Protein AF-A0A094KMX1-F1 (afdb_monomer)

Radius of gyration: 21.01 Å; Cα contacts (8 Å, |Δi|>4): 309; chains: 1; bounding box: 45×36×60 Å

pLDDT: mean 88.4, std 11.57, range [40.16, 98.12]

Solvent-accessible surface area (backbone atoms only — not comparable to full-atom values): 13868 Å² total; per-residue (Å²): 81,16,80,61,82,46,44,47,72,52,40,25,47,55,45,49,19,62,45,54,74,36,87,83,63,79,61,79,70,64,85,43,36,86,62,55,72,90,45,44,34,60,43,93,58,55,63,53,49,20,62,25,62,63,43,45,50,52,32,46,62,37,27,37,68,76,67,56,51,27,88,45,67,86,36,71,81,38,45,63,47,41,40,49,52,51,47,32,74,66,38,88,78,66,53,61,49,71,68,49,48,55,51,44,54,53,24,29,36,72,53,38,93,59,38,66,59,48,52,53,57,60,65,69,50,76,78,69,57,75,70,56,29,50,53,44,44,35,68,74,55,34,84,92,34,75,73,49,58,58,54,50,46,52,34,46,38,74,51,62,67,46,82,96,48,47,61,50,66,36,78,66,34,35,46,51,53,50,26,31,49,71,70,54,53,38,82,43,72,26,46,34,41,62,50,24,51,59,44,56,71,70,56,94,61,60,70,69,61,44,54,54,50,52,53,49,52,54,50,50,51,54,50,25,41,73,69,52,45,89,77,76,51,39,72,50,62,47,76,59,94,84,63,75,93,122

Sequence (246 aa):
ACDHCLRALETAEENAQRLLGKSSLVLPHPEQCSIRKDLHQQCPRCQVTYCSAECRQAALEQYHQVLCLGPSRDDPTHPLNKLQEAWRNMHYPPETSSIMLMARMVATIKQAKDKEWWIKVFSQFCNKTANEEEEIVHKLLGDKFKGQLELLRLLFTEALYDEHLSRWFTPEGFRSLFALVGTNGQGIGTSSLSQWVHACDALDLPMLQREELDAFIDQLYKDIEKESGEFLNCEGSGLYVLQSCC

Organism: Antrostomus carolinensis (NCBI:txid279965)

Foldseek 3Di:
DAPFPLADQDWLQRLLCVLLVHPPDDAPPSVLQPQDNVQWDADPFQRRIHSHPVRVVCCCQAFCVLVPCGVCNVPCPQLVNVLQVLQQVQDPVRDRFLLVQLNSLLSRLVNDPCNVVSVVLLVLFDFDPPVVLVVLCCVGRNPVCPVSLLVSLVSCCVRRDDPVVVQCSDSSNVSRSSSRCSLQKDKDFYHSNVSSVVSLVPDDDDPVVNVVNVVVNVVSVVSSCVRNNDRSTSIHMDGDSPDDSD

Secondary structure (DSSP, 8-state):
--TTT----S-HHHHHHHHHT-TT---S-GGG----GGG-EE-TTT--EESSHHHHHHHIIIIIHHH--GGGGG-TTSHHHHHHHHHHHHSSS---HHHHHHHHHHHHHHH-S-HHHHHHHHTTS----HHHHHHHHHHHH-GGGTTHHHHHHHHHHHHH--GGGGGGGSHHHHHHHHHHHHHHEEEEEE-HHHHHHHHHHT----HHHHHHHHHHHHHHHHHHHHHHTT--SEEEEEE-TT----

Structure (mmCIF, N/CA/C/O backbone):
data_AF-A0A094KMX1-F1
#
_entry.id   AF-A0A094KMX1-F1
#
loop_
_atom_site.group_PDB
_atom_site.id
_atom_site.type_symbol
_atom_site.label_atom_id
_atom_site.label_alt_id
_atom_site.label_comp_id
_atom_site.label_asym_id
_atom_site.label_entity_id
_atom_site.label_seq_id
_atom_site.pdbx_PDB_ins_code
_atom_site.Cartn_x
_atom_site.Cartn_y
_atom_site.Cartn_z
_atom_site.occupancy
_atom_site.B_iso_or_equiv
_atom_site.auth_seq_id
_atom_site.auth_comp_id
_atom_site.auth_asym_id
_atom_site.auth_atom_id
_atom_site.pdbx_PDB_model_num
ATOM 1 N N . ALA A 1 1 ? -0.224 0.207 -5.964 1.00 90.00 1 ALA A N 1
ATOM 2 C CA . ALA A 1 1 ? 0.009 -1.229 -5.694 1.00 90.00 1 ALA A CA 1
ATOM 3 C C . ALA A 1 1 ? -1.313 -1.958 -5.443 1.00 90.00 1 ALA A C 1
ATOM 5 O O . ALA A 1 1 ? -2.310 -1.306 -5.155 1.00 90.00 1 ALA A O 1
ATOM 6 N N . CYS A 1 2 ? -1.326 -3.288 -5.564 1.00 94.38 2 CYS A N 1
ATOM 7 C CA . CYS A 1 2 ? -2.425 -4.156 -5.143 1.00 94.38 2 CYS A CA 1
ATOM 8 C C . CYS A 1 2 ? -2.659 -3.988 -3.639 1.00 94.38 2 CYS A C 1
ATOM 10 O O . CYS A 1 2 ? -1.716 -4.111 -2.862 1.00 94.38 2 CYS A O 1
ATOM 12 N N . ASP A 1 3 ? -3.904 -3.761 -3.222 1.00 92.56 3 ASP A N 1
ATOM 13 C CA . ASP A 1 3 ? -4.231 -3.521 -1.808 1.00 92.56 3 ASP A CA 1
ATOM 14 C C . ASP A 1 3 ? -3.945 -4.736 -0.903 1.00 92.56 3 ASP A C 1
ATOM 16 O O . ASP A 1 3 ? -3.793 -4.573 0.305 1.00 92.56 3 ASP A O 1
ATOM 20 N N . HIS A 1 4 ? -3.809 -5.939 -1.473 1.00 94.62 4 HIS A N 1
ATOM 21 C CA . HIS A 1 4 ? -3.510 -7.165 -0.730 1.00 94.62 4 HIS A CA 1
ATOM 22 C C . HIS A 1 4 ? -2.027 -7.543 -0.736 1.00 94.62 4 HIS A C 1
ATOM 24 O O . HIS A 1 4 ? -1.372 -7.514 0.300 1.00 94.62 4 HIS A O 1
ATOM 30 N N . CYS A 1 5 ? -1.489 -7.890 -1.907 1.00 93.00 5 CYS A N 1
ATOM 31 C CA . CYS A 1 5 ? -0.138 -8.440 -2.038 1.00 93.00 5 CYS A CA 1
ATOM 32 C C . CYS A 1 5 ? 0.934 -7.387 -2.347 1.00 93.00 5 CYS A C 1
ATOM 34 O O . CYS A 1 5 ? 2.081 -7.748 -2.591 1.00 93.00 5 CYS A O 1
ATOM 36 N N . LEU A 1 6 ? 0.552 -6.107 -2.421 1.00 91.75 6 LEU A N 1
ATOM 37 C CA . LEU A 1 6 ? 1.426 -4.968 -2.719 1.00 91.75 6 LEU A CA 1
ATOM 38 C C . LEU A 1 6 ? 2.141 -5.006 -4.079 1.00 91.75 6 LEU A C 1
ATOM 40 O O . LEU A 1 6 ? 2.894 -4.090 -4.386 1.00 91.75 6 LEU A O 1
ATOM 44 N N . ARG A 1 7 ? 1.854 -5.985 -4.948 1.00 92.62 7 ARG A N 1
ATOM 45 C CA . ARG A 1 7 ? 2.365 -6.024 -6.327 1.00 92.62 7 ARG A CA 1
ATOM 46 C C . ARG A 1 7 ? 1.992 -4.748 -7.094 1.00 92.62 7 ARG A C 1
ATOM 48 O O . ARG A 1 7 ? 0.887 -4.221 -6.929 1.00 92.62 7 ARG A O 1
ATOM 55 N N . ALA A 1 8 ? 2.882 -4.279 -7.966 1.00 93.44 8 ALA A N 1
ATOM 56 C CA . ALA A 1 8 ? 2.584 -3.203 -8.909 1.00 93.44 8 ALA A CA 1
ATOM 57 C C . ALA A 1 8 ? 1.327 -3.524 -9.750 1.00 93.44 8 ALA A C 1
ATOM 59 O O . ALA A 1 8 ? 1.067 -4.680 -10.081 1.00 93.44 8 ALA A O 1
ATOM 60 N N . LEU A 1 9 ? 0.527 -2.496 -10.053 1.00 94.44 9 LEU A N 1
ATOM 61 C CA . LEU A 1 9 ? -0.681 -2.599 -10.895 1.00 94.44 9 LEU A CA 1
ATOM 62 C C . LEU A 1 9 ? -0.539 -1.834 -12.218 1.00 94.44 9 LEU A C 1
ATOM 64 O O . LEU A 1 9 ? -1.337 -2.011 -13.133 1.00 94.44 9 LEU A O 1
ATOM 68 N N . GLU A 1 10 ? 0.443 -0.950 -12.310 1.00 94.50 10 GLU A N 1
ATOM 69 C CA . GLU A 1 10 ? 0.837 -0.319 -13.564 1.00 94.50 10 GLU A CA 1
ATOM 70 C C . GLU A 1 10 ? 1.779 -1.259 -14.315 1.00 94.50 10 GLU A C 1
ATOM 72 O O . GLU A 1 10 ? 2.612 -1.930 -13.698 1.00 94.50 10 GLU A O 1
ATOM 77 N N . THR A 1 11 ? 1.644 -1.321 -15.637 1.00 96.06 11 THR A N 1
ATOM 78 C CA . THR A 1 11 ? 2.610 -2.032 -16.489 1.00 96.06 11 THR A CA 1
ATOM 79 C C . THR A 1 11 ? 4.001 -1.404 -16.366 1.00 96.06 11 THR A C 1
ATOM 81 O O . THR A 1 11 ? 4.148 -0.303 -15.836 1.00 96.06 11 THR A O 1
ATOM 84 N N . ALA A 1 12 ? 5.035 -2.103 -16.835 1.00 96.38 12 ALA A N 1
ATOM 85 C CA . ALA A 1 12 ? 6.399 -1.572 -16.845 1.00 96.38 12 ALA A CA 1
ATOM 86 C C . ALA A 1 12 ? 6.486 -0.266 -17.649 1.00 96.38 12 ALA A C 1
ATOM 88 O O . ALA A 1 12 ? 7.125 0.689 -17.214 1.00 96.38 12 ALA A O 1
ATOM 89 N N . GLU A 1 13 ? 5.777 -0.207 -18.778 1.00 96.44 13 GLU A N 1
ATOM 90 C CA . GLU A 1 13 ? 5.718 0.982 -19.624 1.00 96.44 13 GLU A CA 1
ATOM 91 C C . GLU A 1 13 ? 5.017 2.141 -18.918 1.00 96.44 13 GLU A C 1
ATOM 93 O O . GLU A 1 13 ? 5.572 3.229 -18.852 1.00 96.44 13 GLU A O 1
ATOM 98 N N . GLU A 1 14 ? 3.855 1.912 -18.306 1.00 95.44 14 GLU A N 1
ATOM 99 C CA . GLU A 1 14 ? 3.160 2.957 -17.543 1.00 95.44 14 GLU A CA 1
ATOM 100 C C . GLU A 1 14 ? 3.978 3.449 -16.347 1.00 95.44 14 GLU A C 1
ATOM 102 O O . GLU A 1 14 ? 3.999 4.648 -16.070 1.00 95.44 14 GLU A O 1
ATOM 107 N N . ASN A 1 15 ? 4.686 2.540 -15.666 1.00 94.62 15 ASN A N 1
ATOM 108 C CA . ASN A 1 15 ? 5.611 2.890 -14.594 1.00 94.62 15 ASN A CA 1
ATOM 109 C C . ASN A 1 15 ? 6.722 3.811 -15.121 1.00 94.62 15 ASN A C 1
ATOM 111 O O . ASN A 1 15 ? 6.948 4.877 -14.551 1.00 94.62 15 ASN A O 1
ATOM 115 N N . ALA A 1 16 ? 7.353 3.463 -16.245 1.00 94.88 16 ALA A N 1
ATOM 116 C CA . ALA A 1 16 ? 8.384 4.282 -16.877 1.00 94.88 16 ALA A CA 1
ATOM 117 C C . ALA A 1 16 ? 7.847 5.633 -17.388 1.00 94.88 16 ALA A C 1
ATOM 119 O O . ALA A 1 16 ? 8.451 6.672 -17.133 1.00 94.88 16 ALA A O 1
ATOM 120 N N . GLN A 1 17 ? 6.684 5.647 -18.047 1.00 95.25 17 GLN A N 1
ATOM 121 C CA . GLN A 1 17 ? 6.013 6.863 -18.517 1.00 95.25 17 GLN A CA 1
ATOM 122 C C . GLN A 1 17 ? 5.707 7.817 -17.357 1.00 95.25 17 GLN A C 1
ATOM 124 O O . GLN A 1 17 ? 5.946 9.020 -17.474 1.00 95.25 17 GLN A O 1
ATOM 129 N N . ARG A 1 18 ? 5.210 7.288 -16.230 1.00 93.06 18 ARG A N 1
ATOM 130 C CA . ARG A 1 18 ? 4.936 8.059 -15.012 1.00 93.06 18 ARG A CA 1
ATOM 131 C C . ARG A 1 18 ? 6.216 8.629 -14.408 1.00 93.06 18 ARG A C 1
ATOM 133 O O . ARG A 1 18 ? 6.229 9.808 -14.075 1.00 93.06 18 ARG A O 1
ATOM 140 N N . LEU A 1 19 ? 7.267 7.817 -14.277 1.00 92.50 19 LEU A N 1
ATOM 141 C CA . LEU A 1 19 ? 8.557 8.235 -13.713 1.00 92.50 19 LEU A CA 1
ATOM 142 C C . LEU A 1 19 ? 9.294 9.255 -14.598 1.00 92.50 19 LEU A C 1
ATOM 144 O O . LEU A 1 19 ? 10.047 10.077 -14.090 1.00 92.50 19 LEU A O 1
ATOM 148 N N . LEU A 1 20 ? 9.058 9.242 -15.909 1.00 92.06 20 LEU A N 1
ATOM 149 C CA . LEU A 1 20 ? 9.634 10.215 -16.840 1.00 92.06 20 LEU A CA 1
ATOM 150 C C . LEU A 1 20 ? 8.744 11.430 -17.114 1.00 92.06 20 LEU A C 1
ATOM 152 O O . LEU A 1 20 ? 9.183 12.356 -17.793 1.00 92.06 20 LEU A O 1
ATOM 156 N N . GLY A 1 21 ? 7.474 11.400 -16.703 1.00 89.81 21 GLY A N 1
ATOM 157 C CA . GLY A 1 21 ? 6.480 12.385 -17.135 1.00 89.81 21 GLY A CA 1
ATOM 158 C C . GLY A 1 21 ? 6.243 12.399 -18.656 1.00 89.81 21 GLY A C 1
ATOM 159 O O . GLY A 1 21 ? 5.815 13.415 -19.202 1.00 89.81 21 GLY A O 1
ATOM 160 N N . LYS A 1 22 ? 6.528 11.293 -19.361 1.00 91.06 22 LYS A N 1
ATOM 161 C CA . LYS A 1 22 ? 6.467 11.180 -20.832 1.00 91.06 22 LYS A CA 1
ATOM 162 C C . LYS A 1 22 ? 5.509 10.068 -21.252 1.00 91.06 22 LYS A C 1
ATOM 164 O O . LYS A 1 22 ? 5.897 8.908 -21.303 1.00 91.06 22 LYS A O 1
ATOM 169 N N . SER A 1 23 ? 4.284 10.421 -21.637 1.00 89.62 23 SER A N 1
ATOM 170 C CA . SER A 1 23 ? 3.250 9.459 -22.066 1.00 89.62 23 SER A CA 1
ATOM 171 C C . SER A 1 23 ? 3.502 8.798 -23.426 1.00 89.62 23 SER A C 1
ATOM 173 O O . SER A 1 23 ? 2.805 7.857 -23.782 1.00 89.62 23 SER A O 1
ATOM 175 N N . SER A 1 24 ? 4.470 9.287 -24.204 1.00 92.00 24 SER A N 1
ATOM 176 C CA . SER A 1 24 ? 4.806 8.749 -25.527 1.00 92.00 24 SER A CA 1
ATOM 177 C C . SER A 1 24 ? 5.918 7.697 -25.507 1.00 92.00 24 SER A C 1
ATOM 179 O O . SER A 1 24 ? 6.296 7.210 -26.570 1.00 92.00 24 SER A O 1
ATOM 181 N N . LEU A 1 25 ? 6.504 7.401 -24.341 1.00 93.50 25 LEU A N 1
ATOM 182 C CA . LEU A 1 25 ? 7.533 6.369 -24.214 1.00 93.50 25 LEU A CA 1
ATOM 183 C C . LEU A 1 25 ? 6.927 4.996 -24.514 1.00 93.50 25 LEU A C 1
ATOM 185 O O . LEU A 1 25 ? 5.891 4.652 -23.950 1.00 93.50 25 LEU A O 1
ATOM 189 N N . VAL A 1 26 ? 7.620 4.215 -25.338 1.00 95.25 26 VAL A N 1
ATOM 190 C CA . VAL A 1 26 ? 7.299 2.811 -25.600 1.00 95.25 26 VAL A CA 1
ATOM 191 C C . VAL A 1 26 ? 8.485 1.969 -25.158 1.00 95.25 26 VAL A C 1
ATOM 193 O O . VAL A 1 26 ? 9.616 2.258 -25.559 1.00 95.25 26 VAL A O 1
ATOM 196 N N . LEU A 1 27 ? 8.247 0.958 -24.323 1.00 96.44 27 LEU A N 1
ATOM 197 C CA . LEU A 1 27 ? 9.311 0.034 -23.933 1.00 96.44 27 LEU A CA 1
ATOM 198 C C . LEU A 1 27 ? 9.509 -1.041 -25.013 1.00 96.44 27 LEU A C 1
ATOM 200 O O . LEU A 1 27 ? 8.523 -1.564 -25.542 1.00 96.44 27 LEU A O 1
ATOM 204 N N . PRO A 1 28 ? 10.760 -1.417 -25.340 1.00 96.25 28 PRO A N 1
ATOM 205 C CA . PRO A 1 28 ? 11.005 -2.608 -26.139 1.00 96.25 28 PRO A CA 1
ATOM 206 C C . PRO A 1 28 ? 10.536 -3.852 -25.373 1.00 96.25 28 PRO A C 1
ATOM 208 O O . PRO A 1 28 ? 10.401 -3.834 -24.151 1.00 96.25 28 PRO A O 1
ATOM 211 N N . HIS A 1 29 ? 10.285 -4.946 -26.088 1.00 95.94 29 HIS A N 1
ATOM 212 C CA . HIS A 1 29 ? 9.881 -6.218 -25.480 1.00 95.94 29 HIS A CA 1
ATOM 213 C C . HIS A 1 29 ? 8.728 -6.100 -24.453 1.00 95.94 29 HIS A C 1
ATOM 215 O O . HIS A 1 29 ? 8.877 -6.531 -23.301 1.00 95.94 29 HIS A O 1
ATOM 221 N N . PRO A 1 30 ? 7.572 -5.501 -24.810 1.00 94.50 30 PRO A N 1
ATOM 222 C CA . PRO A 1 30 ? 6.452 -5.326 -23.879 1.00 94.50 30 PRO A CA 1
ATOM 223 C C . PRO A 1 30 ? 5.918 -6.660 -23.330 1.00 94.50 30 PRO A C 1
ATOM 225 O O . PRO A 1 30 ? 5.345 -6.700 -22.240 1.00 94.50 30 PRO A O 1
ATOM 228 N N . GLU A 1 31 ? 6.147 -7.766 -24.041 1.00 95.12 31 GLU A N 1
ATOM 229 C CA . GLU A 1 31 ? 5.827 -9.126 -23.612 1.00 95.12 31 GLU A CA 1
ATOM 230 C C . GLU A 1 31 ? 6.586 -9.585 -22.357 1.00 95.12 31 GLU A C 1
ATOM 232 O O . GLU A 1 31 ? 6.128 -10.509 -21.688 1.00 95.12 31 GLU A O 1
ATOM 237 N N . GLN A 1 32 ? 7.699 -8.933 -21.998 1.00 96.81 32 GLN A N 1
ATOM 238 C CA . GLN A 1 32 ? 8.440 -9.210 -20.760 1.00 96.81 32 GLN A CA 1
ATOM 239 C C . GLN A 1 32 ? 7.785 -8.582 -19.522 1.00 96.81 32 GLN A C 1
ATOM 241 O O . GLN A 1 32 ? 8.186 -8.845 -18.387 1.00 96.81 32 GLN A O 1
ATOM 246 N N . CYS A 1 33 ? 6.750 -7.755 -19.699 1.00 96.25 33 CYS A N 1
ATOM 247 C CA . CYS A 1 33 ? 6.002 -7.212 -18.577 1.00 96.25 33 CYS A CA 1
ATOM 248 C C . CYS A 1 33 ? 5.123 -8.293 -17.927 1.00 96.25 33 CYS A C 1
ATOM 250 O O . CYS A 1 33 ? 4.210 -8.843 -18.540 1.00 96.25 33 CYS A O 1
ATOM 252 N N . SER A 1 34 ? 5.332 -8.542 -16.632 1.00 93.94 34 SER A N 1
ATOM 253 C CA . SER A 1 34 ? 4.572 -9.535 -15.857 1.00 93.94 34 SER A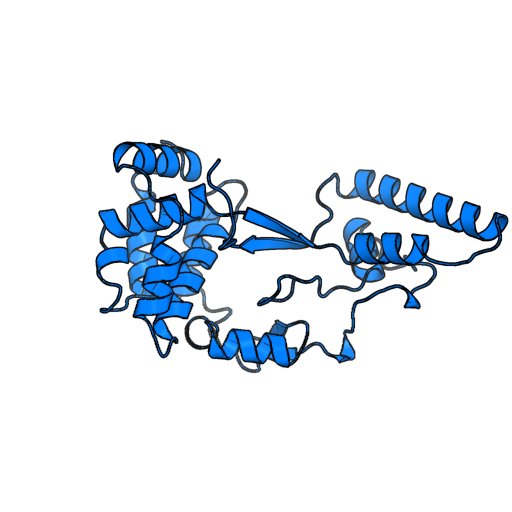 CA 1
ATOM 254 C C . SER A 1 34 ? 3.152 -9.089 -15.467 1.00 93.94 34 SER A C 1
ATOM 256 O O . SER A 1 34 ? 2.388 -9.866 -14.884 1.00 93.94 34 SER A O 1
ATOM 258 N N . ILE A 1 35 ? 2.779 -7.836 -15.750 1.00 96.12 35 ILE A N 1
ATOM 259 C CA . ILE A 1 35 ? 1.522 -7.237 -15.294 1.00 96.12 35 ILE A CA 1
ATOM 260 C C . ILE A 1 35 ? 0.371 -7.611 -16.224 1.00 96.12 35 ILE A C 1
ATOM 262 O O . ILE A 1 35 ? 0.366 -7.308 -17.413 1.00 96.12 35 ILE A O 1
ATOM 266 N N . ARG A 1 36 ? -0.655 -8.233 -15.642 1.00 95.19 36 ARG A N 1
ATOM 267 C CA . ARG A 1 36 ? -1.832 -8.752 -16.343 1.00 95.19 36 ARG A CA 1
ATOM 268 C C . ARG A 1 36 ? -3.071 -7.943 -15.993 1.00 95.19 36 ARG A C 1
ATOM 270 O O . ARG A 1 36 ? -3.854 -8.321 -15.124 1.00 95.19 36 ARG A O 1
ATOM 277 N N . LYS A 1 37 ? -3.237 -6.807 -16.675 1.00 95.75 37 LYS A N 1
ATOM 278 C CA . LYS A 1 37 ? -4.355 -5.877 -16.444 1.00 95.75 37 LYS A CA 1
ATOM 279 C C . LYS A 1 37 ? -5.728 -6.497 -16.655 1.00 95.75 37 LYS A C 1
ATOM 281 O O . LYS A 1 37 ? -6.677 -6.107 -15.985 1.00 95.75 37 LYS A O 1
ATOM 286 N N . ASP A 1 38 ? -5.815 -7.469 -17.551 1.00 96.38 38 ASP A N 1
ATOM 287 C CA . ASP A 1 38 ? -7.016 -8.254 -17.817 1.00 96.38 38 ASP A CA 1
ATOM 288 C C . ASP A 1 38 ? -7.496 -9.052 -16.594 1.00 96.38 38 ASP A C 1
ATOM 290 O O . ASP A 1 38 ? -8.688 -9.320 -16.463 1.00 96.38 38 ASP A O 1
ATOM 294 N N . LEU A 1 39 ? -6.589 -9.385 -15.670 1.00 97.12 39 LEU A N 1
ATOM 295 C CA . LEU A 1 39 ? -6.914 -10.088 -14.429 1.00 97.12 39 LEU A CA 1
ATOM 296 C C . LEU A 1 39 ? -7.272 -9.146 -13.279 1.00 97.12 39 LEU A C 1
ATOM 298 O O . LEU A 1 39 ? -7.759 -9.610 -12.246 1.00 97.12 39 LEU A O 1
ATOM 302 N N . HIS A 1 40 ? -7.038 -7.839 -13.423 1.00 97.88 40 HIS A N 1
ATOM 303 C CA . HIS A 1 40 ? -7.285 -6.896 -12.342 1.00 97.88 40 HIS A CA 1
ATOM 304 C C . HIS A 1 40 ? -8.760 -6.886 -11.955 1.00 97.88 40 HIS A C 1
ATOM 306 O O . HIS A 1 40 ? -9.662 -6.952 -12.788 1.00 97.88 40 HIS A O 1
ATOM 312 N N . GLN A 1 41 ? -9.002 -6.794 -10.654 1.00 97.81 41 GLN A N 1
ATOM 313 C CA . GLN A 1 41 ? -10.338 -6.766 -10.082 1.00 97.81 41 GLN A CA 1
ATOM 314 C C . GLN A 1 41 ? -10.480 -5.548 -9.189 1.00 97.81 41 GLN A C 1
ATOM 316 O O . GLN A 1 41 ? -9.520 -5.106 -8.561 1.00 97.81 41 GLN A O 1
ATOM 321 N N . GLN A 1 42 ? -11.697 -5.033 -9.084 1.00 97.19 42 GLN A N 1
ATOM 322 C CA . GLN A 1 42 ? -12.017 -3.948 -8.167 1.00 97.19 42 GLN A CA 1
ATOM 323 C C . GLN A 1 42 ? -13.033 -4.411 -7.128 1.00 97.19 42 GLN A C 1
ATOM 325 O O . GLN A 1 42 ? -13.877 -5.281 -7.374 1.00 97.19 42 GLN A O 1
ATOM 330 N N . CYS A 1 43 ? -12.953 -3.833 -5.933 1.00 96.56 43 CYS A N 1
ATOM 331 C CA . CYS A 1 43 ? -14.050 -3.933 -4.987 1.00 96.56 43 CYS A CA 1
ATOM 332 C C . CYS A 1 43 ? -15.265 -3.190 -5.570 1.00 96.56 43 CYS A C 1
ATOM 334 O O . CYS A 1 43 ? -15.161 -1.991 -5.828 1.00 96.56 43 CYS A O 1
ATOM 336 N N . PRO A 1 44 ? -16.434 -3.838 -5.722 1.00 95.19 44 PRO A N 1
ATOM 337 C CA . PRO A 1 44 ? -17.600 -3.203 -6.336 1.00 95.19 44 PRO A CA 1
ATOM 338 C C . PRO A 1 44 ? -18.169 -2.048 -5.499 1.00 95.19 44 PRO A C 1
ATOM 340 O O . PRO A 1 44 ? -18.982 -1.278 -5.998 1.00 95.19 44 PRO A O 1
ATOM 343 N N . ARG A 1 45 ? -17.769 -1.931 -4.223 1.00 93.81 45 ARG A N 1
ATOM 344 C CA . ARG A 1 45 ? -18.275 -0.907 -3.300 1.00 93.81 45 ARG A CA 1
ATOM 345 C C . ARG A 1 45 ? -17.347 0.303 -3.214 1.00 93.81 45 ARG A C 1
ATOM 347 O O . ARG A 1 45 ? -17.819 1.416 -3.385 1.00 93.81 45 ARG A O 1
ATOM 354 N N . CYS A 1 46 ? -16.055 0.098 -2.948 1.00 93.62 46 CYS A N 1
ATOM 355 C CA . CYS A 1 46 ? -15.092 1.192 -2.743 1.00 93.62 46 CYS A CA 1
ATOM 356 C C . CYS A 1 46 ? -14.109 1.400 -3.908 1.00 93.62 46 CYS A C 1
ATOM 358 O O . CYS A 1 46 ? -13.276 2.304 -3.850 1.00 93.62 46 CYS A O 1
ATOM 360 N N . GLN A 1 47 ? -14.176 0.578 -4.962 1.00 94.81 47 GLN A N 1
ATOM 361 C CA . GLN A 1 47 ? -13.334 0.685 -6.163 1.00 94.81 47 GLN A CA 1
ATOM 362 C C . GLN A 1 47 ? -11.822 0.526 -5.910 1.00 94.81 47 GLN A C 1
ATOM 364 O O . GLN A 1 47 ? -11.004 0.909 -6.743 1.00 94.81 47 GLN A O 1
ATOM 369 N N . VAL A 1 48 ? -11.424 -0.037 -4.764 1.00 94.19 48 VAL A N 1
ATOM 370 C CA . VAL A 1 48 ? -10.030 -0.436 -4.512 1.00 94.19 48 VAL A CA 1
ATOM 371 C C . VAL A 1 48 ? -9.639 -1.558 -5.474 1.00 94.19 48 VAL A C 1
ATOM 373 O O . VAL A 1 48 ? -10.415 -2.495 -5.672 1.00 94.19 48 VAL A O 1
ATOM 376 N N . THR A 1 49 ? -8.443 -1.459 -6.059 1.00 95.81 49 THR A N 1
ATOM 377 C CA . THR A 1 49 ? -7.955 -2.370 -7.103 1.00 95.81 49 THR A CA 1
ATOM 378 C C . THR A 1 49 ? -7.051 -3.471 -6.538 1.00 95.81 49 THR A C 1
ATOM 380 O O . THR A 1 49 ? -6.176 -3.233 -5.702 1.00 95.81 49 THR A O 1
ATOM 383 N N . TYR A 1 50 ? -7.224 -4.677 -7.069 1.00 97.75 50 TYR A N 1
ATOM 384 C C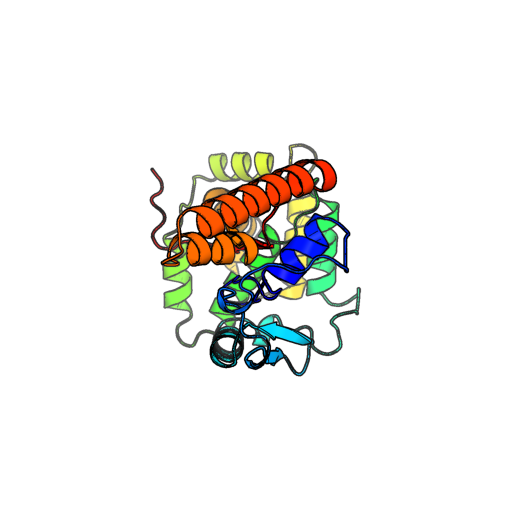A . TYR A 1 50 ? -6.461 -5.885 -6.779 1.00 97.75 50 TYR A CA 1
ATOM 385 C C . TYR A 1 50 ? -5.883 -6.448 -8.075 1.00 97.75 50 TYR A C 1
ATOM 387 O O . TYR A 1 50 ? -6.507 -6.348 -9.131 1.00 97.75 50 TYR A O 1
ATOM 395 N N . CYS A 1 51 ? -4.712 -7.081 -7.999 1.00 97.06 51 CYS A N 1
ATOM 396 C CA . CYS A 1 51 ? -4.079 -7.669 -9.182 1.00 97.06 51 CYS A CA 1
ATOM 397 C C . CYS A 1 51 ? -4.810 -8.915 -9.708 1.00 97.06 51 CYS A C 1
ATOM 399 O O . CYS A 1 51 ? -4.546 -9.335 -10.827 1.00 97.06 51 CYS A O 1
ATOM 401 N N . SER A 1 52 ? -5.686 -9.528 -8.904 1.00 97.88 52 SER A N 1
ATOM 402 C CA . SER A 1 52 ? -6.449 -10.715 -9.292 1.00 97.88 52 SER A CA 1
ATOM 403 C C . SER A 1 52 ? -7.705 -10.914 -8.436 1.00 97.88 52 SER A C 1
ATOM 405 O O . SER A 1 52 ? -7.876 -10.267 -7.392 1.00 97.88 52 SER A O 1
ATOM 407 N N . ALA A 1 53 ? -8.579 -11.834 -8.859 1.00 98.00 53 ALA A N 1
ATOM 408 C CA . ALA A 1 53 ? -9.763 -12.236 -8.101 1.00 98.00 53 ALA A CA 1
ATOM 409 C C . ALA A 1 53 ? -9.400 -12.891 -6.763 1.00 98.00 53 ALA A C 1
ATOM 411 O O . ALA A 1 53 ? -10.053 -12.619 -5.757 1.00 98.00 53 ALA A O 1
ATOM 412 N N . GLU A 1 54 ? -8.325 -13.675 -6.735 1.00 98.06 54 GLU A N 1
ATOM 413 C CA . GLU A 1 54 ? -7.805 -14.332 -5.536 1.00 98.06 54 GLU A CA 1
ATOM 414 C C . GLU A 1 54 ? -7.332 -13.293 -4.519 1.00 98.06 54 GLU A C 1
ATOM 416 O O . GLU A 1 54 ? -7.711 -13.369 -3.357 1.00 98.06 54 GLU A O 1
ATOM 421 N N . CYS A 1 55 ? -6.584 -12.267 -4.950 1.00 98.00 55 CYS A N 1
ATOM 422 C CA . CYS A 1 55 ? -6.162 -11.183 -4.056 1.00 98.00 55 CYS A CA 1
ATOM 423 C C . CYS A 1 55 ? -7.350 -10.392 -3.499 1.00 98.00 55 CYS A C 1
ATOM 425 O O . CYS A 1 55 ? -7.351 -10.037 -2.321 1.00 98.00 55 CYS A O 1
ATOM 427 N N . ARG A 1 56 ? -8.372 -10.126 -4.324 1.00 98.00 56 ARG A N 1
ATOM 428 C CA . ARG A 1 56 ? -9.597 -9.461 -3.860 1.00 98.00 56 ARG A CA 1
ATOM 429 C C . ARG A 1 56 ? -10.330 -10.316 -2.828 1.00 98.00 56 ARG A C 1
ATOM 431 O O . ARG A 1 56 ? -10.772 -9.787 -1.813 1.00 98.00 56 ARG A O 1
ATOM 438 N N . GLN A 1 57 ? -10.467 -11.615 -3.089 1.00 98.12 57 GLN A N 1
ATOM 439 C CA . GLN A 1 57 ? -11.163 -12.541 -2.198 1.00 98.12 57 GLN A CA 1
ATOM 440 C C . GLN A 1 57 ? -10.405 -12.727 -0.880 1.00 98.12 57 GLN A C 1
ATOM 442 O O . GLN A 1 57 ? -11.008 -12.613 0.182 1.00 98.12 57 GLN A O 1
ATOM 447 N N . ALA A 1 58 ? -9.085 -12.912 -0.934 1.00 97.69 58 ALA A N 1
ATOM 448 C CA . ALA A 1 58 ? -8.239 -13.015 0.250 1.00 97.69 58 ALA A CA 1
ATOM 449 C C . ALA A 1 58 ? -8.317 -11.746 1.112 1.00 97.69 58 ALA A C 1
ATOM 451 O O . ALA A 1 58 ? -8.532 -11.831 2.319 1.00 97.69 58 ALA A O 1
ATOM 452 N N . ALA A 1 59 ? -8.246 -10.558 0.500 1.00 97.69 59 ALA A N 1
ATOM 453 C CA . ALA A 1 59 ? -8.450 -9.303 1.220 1.00 97.69 59 ALA A CA 1
ATOM 454 C C . ALA A 1 59 ? -9.848 -9.222 1.848 1.00 97.69 59 ALA A C 1
ATOM 456 O O . ALA A 1 59 ? -9.968 -8.850 3.015 1.00 97.69 59 ALA A O 1
ATOM 457 N N . LEU A 1 60 ? -10.897 -9.582 1.097 1.00 97.19 60 LEU A N 1
ATOM 458 C CA . LEU A 1 60 ? -12.283 -9.597 1.571 1.00 97.19 60 LEU A CA 1
ATOM 459 C C . LEU A 1 60 ? -12.449 -10.485 2.802 1.00 97.19 60 LEU A C 1
ATOM 461 O O . LEU A 1 60 ? -13.043 -10.052 3.787 1.00 97.19 60 LEU A O 1
ATOM 465 N N . GLU A 1 61 ? -11.912 -11.696 2.771 1.00 96.62 61 GLU A N 1
ATOM 466 C CA . GLU A 1 61 ? -11.992 -12.649 3.879 1.00 96.62 61 GLU A CA 1
ATOM 467 C C . GLU A 1 61 ? -11.151 -12.215 5.078 1.00 96.62 61 GLU A C 1
ATOM 469 O O . GLU A 1 61 ? -11.580 -12.393 6.217 1.00 96.62 61 GLU A O 1
ATOM 474 N N . GLN A 1 62 ? -9.998 -11.591 4.834 1.00 96.25 62 GLN A N 1
ATOM 475 C CA . GLN A 1 62 ? -9.049 -11.273 5.889 1.00 96.25 62 GLN A CA 1
ATOM 476 C C . GLN A 1 62 ? -9.357 -9.959 6.612 1.00 96.25 62 GLN A C 1
ATOM 478 O O . GLN A 1 62 ? -9.460 -9.978 7.827 1.00 96.25 62 GLN A O 1
ATOM 483 N N . TYR A 1 63 ? -9.513 -8.825 5.923 1.00 97.12 63 TYR A N 1
ATOM 484 C CA . TYR A 1 63 ? -9.630 -7.508 6.587 1.00 97.12 63 TYR A CA 1
ATOM 485 C C . TYR A 1 63 ? -10.523 -6.489 5.866 1.00 97.12 63 TYR A C 1
ATOM 487 O O . TYR A 1 63 ? -10.905 -5.465 6.438 1.00 97.12 63 TYR A O 1
ATOM 495 N N . HIS A 1 64 ? -10.823 -6.700 4.585 1.00 97.31 64 HIS A N 1
ATOM 496 C CA . HIS A 1 64 ? -11.415 -5.658 3.758 1.00 97.31 64 HIS A CA 1
ATOM 497 C C . HIS A 1 64 ? -12.904 -5.448 4.040 1.00 97.31 64 HIS A C 1
ATOM 499 O O . HIS A 1 64 ? -13.375 -4.345 3.820 1.00 97.31 64 HIS A O 1
ATOM 505 N N . GLN A 1 65 ? -13.660 -6.422 4.559 1.00 96.06 65 GLN A N 1
ATOM 506 C CA . GLN A 1 65 ? -15.068 -6.177 4.923 1.00 96.06 65 GLN A CA 1
ATOM 507 C C . GLN A 1 65 ? -15.195 -5.090 5.998 1.00 96.06 65 GLN A C 1
ATOM 509 O O . GLN A 1 65 ? -16.072 -4.239 5.892 1.00 96.06 65 GLN A O 1
ATOM 514 N N . VAL A 1 66 ? -14.299 -5.091 6.987 1.00 96.19 66 VAL A N 1
ATOM 515 C CA . VAL A 1 66 ? -14.248 -4.091 8.062 1.00 96.19 66 VAL A CA 1
ATOM 516 C C . VAL A 1 66 ? -13.705 -2.753 7.559 1.00 96.19 66 VAL A C 1
ATOM 518 O O . VAL A 1 66 ? -14.181 -1.707 7.986 1.00 96.19 66 VAL A O 1
ATOM 521 N N . LEU A 1 67 ? -12.727 -2.769 6.648 1.00 96.38 67 LEU A N 1
ATOM 522 C CA . LEU A 1 67 ? -12.082 -1.548 6.145 1.00 96.38 67 LEU A CA 1
ATOM 523 C C . LEU A 1 67 ? -12.725 -0.961 4.878 1.00 96.38 67 LEU A C 1
ATOM 525 O O . LEU A 1 67 ? -12.295 0.090 4.401 1.00 96.38 67 LEU A O 1
ATOM 529 N N . CYS A 1 68 ? -13.728 -1.618 4.296 1.00 95.69 68 CYS A N 1
ATOM 530 C CA . CYS A 1 68 ? -14.356 -1.155 3.066 1.00 95.69 68 CYS A CA 1
ATOM 531 C C . CYS A 1 68 ? -15.179 0.108 3.332 1.00 95.69 68 CYS A C 1
ATOM 533 O O . CYS A 1 68 ? -16.262 0.044 3.908 1.00 95.69 68 CYS A O 1
ATOM 535 N N . LEU A 1 69 ? -14.711 1.244 2.816 1.00 93.00 69 LEU A N 1
ATOM 536 C CA . LEU A 1 69 ? -15.428 2.521 2.911 1.00 93.00 69 LEU A CA 1
ATOM 537 C C . LEU A 1 69 ? -16.708 2.566 2.064 1.00 93.00 69 LEU A C 1
ATOM 539 O O . LEU A 1 69 ? -17.544 3.442 2.250 1.00 93.00 69 LEU A O 1
ATOM 543 N N . GLY A 1 70 ? -16.868 1.640 1.112 1.00 93.00 70 GLY A N 1
ATOM 544 C CA . GLY A 1 70 ? -17.995 1.632 0.183 1.00 93.00 70 GLY A CA 1
ATOM 545 C C . GLY A 1 70 ? -18.248 3.016 -0.450 1.00 93.00 70 GLY A C 1
ATOM 546 O O . GLY A 1 70 ? -17.292 3.642 -0.913 1.00 93.00 70 G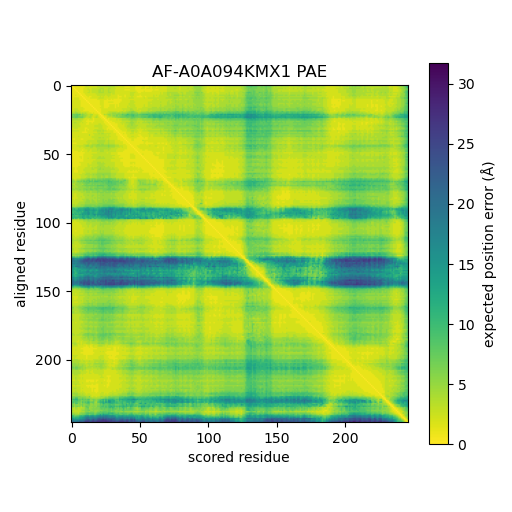LY A O 1
ATOM 547 N N . PRO A 1 71 ? -19.504 3.509 -0.441 1.00 90.75 71 PRO A N 1
ATOM 548 C CA . PRO A 1 71 ? -19.853 4.854 -0.911 1.00 90.75 71 PRO A CA 1
ATOM 549 C C . PRO A 1 71 ? -19.228 6.003 -0.106 1.00 90.75 71 PRO A C 1
ATOM 551 O O . PRO A 1 71 ? -19.108 7.105 -0.626 1.00 90.75 71 PRO A O 1
ATOM 554 N N . SER A 1 72 ? -18.808 5.763 1.139 1.00 92.19 72 SER A N 1
ATOM 555 C CA . SER A 1 72 ? -18.178 6.764 2.011 1.00 92.19 72 SER A CA 1
ATOM 556 C C . SER A 1 72 ? -16.690 6.971 1.713 1.00 92.19 72 SER A C 1
ATOM 558 O O . SER A 1 72 ? -15.988 7.596 2.502 1.00 92.19 72 SER A O 1
ATOM 560 N N . ARG A 1 73 ? -16.176 6.456 0.588 1.00 87.25 73 ARG A N 1
ATOM 561 C CA . ARG A 1 73 ? -14.772 6.627 0.189 1.00 87.25 73 ARG A CA 1
ATOM 562 C C . ARG A 1 73 ? -14.344 8.095 0.193 1.00 87.25 73 ARG A C 1
ATOM 564 O O . ARG A 1 73 ? -13.293 8.399 0.741 1.00 87.25 73 ARG A O 1
ATOM 571 N N . ASP A 1 74 ? -15.182 8.970 -0.351 1.00 88.50 74 ASP A N 1
ATOM 572 C CA . ASP A 1 74 ? -14.903 10.406 -0.462 1.00 88.50 74 ASP A CA 1
ATOM 573 C C . ASP A 1 74 ? -15.580 11.228 0.654 1.00 88.50 74 ASP A C 1
ATOM 575 O O . ASP A 1 74 ? -15.631 12.453 0.585 1.00 88.50 74 ASP A O 1
ATOM 579 N N . ASP A 1 75 ? -16.116 10.568 1.689 1.00 92.69 75 ASP A N 1
ATOM 580 C CA . ASP A 1 75 ? -16.765 11.225 2.825 1.00 92.69 75 ASP A CA 1
ATOM 581 C C . ASP A 1 75 ? -15.728 11.589 3.905 1.00 92.69 75 ASP A C 1
ATOM 583 O O . ASP A 1 75 ? -15.257 10.702 4.627 1.00 92.69 75 ASP A O 1
ATOM 587 N N . PRO A 1 76 ? -15.382 12.877 4.090 1.00 92.50 76 PRO A N 1
ATOM 588 C CA . PRO A 1 76 ? -14.386 13.290 5.079 1.00 92.50 76 PRO A CA 1
ATOM 589 C C . PRO A 1 76 ? -14.847 13.066 6.528 1.00 92.50 76 PRO A C 1
ATOM 591 O O . PRO A 1 76 ? -14.035 13.117 7.450 1.00 92.50 76 PRO A O 1
ATOM 594 N N . THR A 1 77 ? -16.142 12.829 6.757 1.00 94.25 77 THR A N 1
ATOM 595 C CA . THR A 1 77 ? -16.702 12.608 8.094 1.00 94.25 77 THR A CA 1
ATOM 596 C C . THR A 1 77 ? -16.648 11.146 8.530 1.00 94.25 77 THR A C 1
ATOM 598 O O . THR A 1 77 ? -16.804 10.863 9.721 1.00 94.25 77 THR A O 1
ATOM 601 N N . HIS A 1 78 ? -16.364 10.226 7.605 1.00 95.12 78 HIS A N 1
ATOM 602 C CA . HIS A 1 78 ? -16.228 8.811 7.914 1.00 95.12 78 HIS A CA 1
ATOM 603 C C . HIS A 1 78 ? -15.067 8.581 8.910 1.00 95.12 78 HIS A C 1
ATOM 605 O O . HIS A 1 78 ? -13.965 9.088 8.675 1.00 95.12 78 HIS A O 1
ATOM 611 N N . PRO A 1 79 ? -15.243 7.788 9.989 1.00 95.75 79 PRO A N 1
ATOM 612 C CA . PRO A 1 79 ? -14.229 7.625 11.039 1.00 95.75 79 PRO A CA 1
ATOM 613 C C . PRO A 1 79 ? -12.839 7.210 10.535 1.00 95.75 79 PRO A C 1
ATOM 615 O O . PRO A 1 79 ? -11.831 7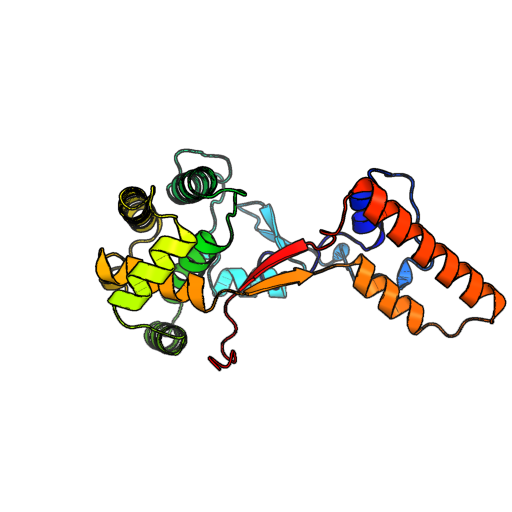.787 10.938 1.00 95.75 79 PRO A O 1
ATOM 618 N N . LEU A 1 80 ? -12.770 6.264 9.591 1.00 94.38 80 LEU A N 1
ATOM 619 C CA . LEU A 1 80 ? -11.496 5.861 8.975 1.00 94.38 80 LEU A CA 1
ATOM 620 C C . LEU A 1 80 ? -10.841 6.988 8.158 1.00 94.38 80 LEU A C 1
ATOM 622 O O . LEU A 1 80 ? -9.618 7.101 8.165 1.00 94.38 80 LEU A O 1
ATOM 626 N N . ASN A 1 81 ? -11.630 7.838 7.493 1.00 94.12 81 ASN A N 1
ATOM 627 C CA . ASN A 1 81 ? -11.095 8.956 6.714 1.00 94.12 81 ASN A CA 1
ATOM 628 C C . ASN A 1 81 ? -10.558 10.053 7.638 1.00 94.12 81 ASN A C 1
ATOM 630 O O . ASN A 1 81 ? -9.460 10.553 7.405 1.00 94.12 81 ASN A O 1
ATOM 634 N N . LYS A 1 82 ? -11.253 10.349 8.747 1.00 95.25 82 LYS A N 1
ATOM 635 C CA . LYS A 1 82 ? -10.740 11.245 9.797 1.00 95.25 82 LYS A CA 1
ATOM 636 C C . LYS A 1 82 ? -9.417 10.749 10.378 1.00 95.25 82 LYS A C 1
ATOM 638 O O . LYS A 1 82 ? -8.499 11.541 10.557 1.00 95.25 82 LYS A O 1
ATOM 643 N N . LEU A 1 83 ? -9.315 9.449 10.665 1.00 94.19 83 LEU A N 1
ATOM 644 C CA . LEU A 1 83 ? -8.095 8.836 11.192 1.00 94.19 83 LEU A CA 1
ATOM 645 C C . LEU A 1 83 ? -6.917 8.980 10.216 1.00 94.19 83 LEU A C 1
ATOM 647 O O . LEU A 1 83 ? -5.833 9.397 10.621 1.00 94.19 83 LEU A O 1
ATOM 651 N N . GLN A 1 84 ? -7.130 8.665 8.934 1.00 91.31 84 GLN A N 1
ATOM 652 C CA . GLN A 1 84 ? -6.103 8.810 7.897 1.00 91.31 84 GLN A CA 1
ATOM 653 C C . GLN A 1 84 ? -5.672 10.264 7.711 1.00 91.31 84 GLN A C 1
ATOM 655 O O . GLN A 1 84 ? -4.480 10.540 7.586 1.00 91.31 84 GLN A O 1
ATOM 660 N N . GLU A 1 85 ? -6.630 11.189 7.687 1.00 91.00 85 GLU A N 1
ATOM 661 C CA . GLU A 1 85 ? -6.363 12.616 7.535 1.00 91.00 85 GLU A CA 1
ATOM 662 C C . GLU A 1 85 ? -5.599 13.173 8.739 1.00 91.00 85 GLU A C 1
ATOM 664 O O . GLU A 1 85 ? -4.624 13.901 8.569 1.00 91.00 85 GLU A O 1
ATOM 669 N N . ALA A 1 86 ? -5.988 12.789 9.958 1.00 90.50 86 ALA A N 1
ATOM 670 C CA . ALA A 1 86 ? -5.267 13.163 11.167 1.00 90.50 86 ALA A CA 1
ATOM 671 C C . ALA A 1 86 ? -3.810 12.697 11.093 1.00 90.50 86 ALA A C 1
ATOM 673 O O . ALA A 1 86 ? -2.912 13.519 11.220 1.00 90.50 86 ALA A O 1
ATOM 674 N N . TRP A 1 87 ? -3.566 11.420 10.793 1.00 88.12 87 TRP A N 1
ATOM 675 C CA . TRP A 1 87 ? -2.211 10.876 10.681 1.00 88.12 87 TRP A CA 1
ATOM 676 C C . TRP A 1 87 ? -1.367 11.584 9.609 1.00 88.12 87 TRP A C 1
ATOM 678 O O . TRP A 1 87 ? -0.232 11.978 9.879 1.00 88.12 87 TRP A O 1
ATOM 688 N N . ARG A 1 88 ? -1.942 11.841 8.427 1.00 87.00 88 ARG A N 1
ATOM 689 C CA . ARG A 1 88 ? -1.256 12.545 7.331 1.00 87.00 88 ARG A CA 1
ATOM 690 C C . ARG A 1 88 ? -0.773 13.940 7.735 1.00 87.00 88 ARG A C 1
ATOM 692 O O . ARG A 1 88 ? 0.280 14.369 7.284 1.00 87.00 88 ARG A O 1
ATOM 699 N N . ASN A 1 89 ? -1.534 14.633 8.583 1.00 85.31 89 ASN A N 1
ATOM 700 C CA . ASN A 1 89 ? -1.214 15.981 9.057 1.00 85.31 89 ASN A CA 1
ATOM 701 C C . ASN A 1 89 ? -0.276 16.002 10.280 1.00 85.31 89 ASN A C 1
ATOM 703 O O . ASN A 1 89 ? 0.189 17.071 10.676 1.00 85.31 89 ASN A O 1
ATOM 707 N N . MET A 1 90 ? -0.011 14.848 10.897 1.00 80.88 90 MET A N 1
ATOM 708 C CA . MET A 1 90 ? 0.845 14.724 12.083 1.00 80.88 90 MET A CA 1
ATOM 709 C C . MET A 1 90 ? 2.299 14.389 11.741 1.00 80.88 90 MET A C 1
ATOM 711 O O . MET A 1 90 ? 3.193 14.751 12.499 1.00 80.88 90 MET A O 1
ATOM 715 N N . HIS A 1 91 ? 2.544 13.736 10.603 1.00 63.97 91 HIS A N 1
ATOM 716 C CA . HIS A 1 91 ? 3.873 13.287 10.194 1.00 63.97 91 HIS A CA 1
ATOM 717 C C . HIS A 1 91 ? 4.374 14.044 8.952 1.00 63.97 91 HIS A C 1
ATOM 719 O O . HIS A 1 91 ? 3.612 14.275 8.013 1.00 63.97 91 HIS A O 1
ATOM 725 N N . TYR A 1 92 ? 5.662 14.410 8.926 1.00 60.91 92 TYR A N 1
ATOM 726 C CA . TYR A 1 92 ? 6.333 14.928 7.728 1.00 60.91 92 TYR A CA 1
ATOM 727 C C . TYR A 1 92 ? 7.588 14.091 7.410 1.00 60.91 92 TYR A C 1
ATOM 729 O O . TYR A 1 92 ? 8.465 13.999 8.271 1.00 60.91 92 TYR A O 1
ATOM 737 N N . PRO A 1 93 ? 7.721 13.528 6.192 1.00 64.44 93 PRO A N 1
ATOM 738 C CA . PRO A 1 93 ? 6.755 13.592 5.093 1.00 64.44 93 PRO A CA 1
ATOM 739 C C . PRO A 1 93 ? 5.443 12.862 5.439 1.00 64.44 93 PRO A C 1
ATOM 741 O O . PRO A 1 93 ? 5.453 11.963 6.281 1.00 64.44 93 PRO A O 1
ATOM 744 N N . PRO A 1 94 ? 4.308 13.258 4.840 1.00 60.00 94 PRO A N 1
ATOM 745 C CA . PRO A 1 94 ? 3.027 12.619 5.111 1.00 60.00 94 PRO A CA 1
ATOM 746 C C . PRO A 1 94 ? 3.074 11.141 4.709 1.00 60.00 94 PRO A C 1
ATOM 748 O O . PRO A 1 94 ? 3.303 10.815 3.548 1.00 60.00 94 PRO A O 1
ATOM 751 N N . GLU A 1 95 ? 2.809 10.246 5.655 1.00 69.25 95 GLU A N 1
ATOM 752 C CA . GLU A 1 95 ? 2.672 8.807 5.415 1.00 69.25 95 GLU A CA 1
ATOM 753 C C . GLU A 1 95 ? 1.234 8.386 5.745 1.00 69.25 95 GLU A C 1
ATOM 755 O O . GLU A 1 95 ? 0.558 9.046 6.525 1.00 69.25 95 GLU A O 1
ATOM 760 N N . THR A 1 96 ? 0.735 7.289 5.175 1.00 64.75 96 THR A N 1
ATOM 761 C CA . THR A 1 96 ? -0.538 6.659 5.596 1.00 64.75 96 THR A CA 1
ATOM 762 C C . THR A 1 96 ? -0.376 5.213 6.065 1.00 64.75 96 THR A C 1
ATOM 764 O O . THR A 1 96 ? -1.270 4.660 6.706 1.00 64.75 96 THR A O 1
ATOM 767 N N . SER A 1 97 ? 0.773 4.605 5.781 1.00 72.19 97 SER A N 1
ATOM 768 C CA . SER A 1 97 ? 1.017 3.172 5.886 1.00 72.19 97 SER A CA 1
ATOM 769 C C . SER A 1 97 ? 1.018 2.680 7.336 1.00 72.19 97 SER A C 1
ATOM 771 O O . SER A 1 97 ? 0.343 1.700 7.637 1.00 72.19 97 SER A O 1
ATOM 773 N N . SER A 1 98 ? 1.680 3.381 8.258 1.00 78.25 98 SER A N 1
ATOM 774 C CA . SER A 1 98 ? 1.768 2.975 9.670 1.00 78.25 98 SER A CA 1
ATOM 775 C C . SER A 1 98 ? 0.406 2.890 10.382 1.00 78.25 98 SER A C 1
ATOM 777 O O . SER A 1 98 ? 0.064 1.842 10.938 1.00 78.25 98 SER A O 1
ATOM 779 N N . ILE A 1 99 ? -0.432 3.934 10.310 1.00 88.12 99 ILE A N 1
ATOM 780 C CA . ILE A 1 99 ? -1.752 3.910 10.970 1.00 88.12 99 ILE A CA 1
ATOM 781 C C . ILE A 1 99 ? -2.711 2.912 10.308 1.00 88.12 99 ILE A C 1
ATOM 783 O O . ILE A 1 99 ? -3.499 2.242 10.981 1.00 88.12 99 ILE A O 1
ATOM 787 N N . MET A 1 100 ? -2.625 2.762 8.983 1.00 90.62 100 MET A N 1
ATOM 788 C CA . MET A 1 100 ? -3.472 1.823 8.252 1.00 90.62 100 MET A CA 1
ATOM 789 C C . MET A 1 100 ? -3.029 0.372 8.430 1.00 90.62 100 MET A C 1
ATOM 791 O O . MET A 1 100 ? -3.870 -0.525 8.348 1.00 90.62 100 MET A O 1
ATOM 795 N N . LEU A 1 101 ? -1.759 0.119 8.751 1.00 91.44 101 LEU A N 1
ATOM 796 C CA . LEU A 1 101 ? -1.290 -1.205 9.147 1.00 91.44 101 LEU A CA 1
ATOM 797 C C . LEU A 1 101 ? -1.918 -1.627 10.481 1.00 91.44 101 LEU A C 1
ATOM 799 O O . LEU A 1 101 ? -2.458 -2.728 10.568 1.00 91.44 101 LEU A O 1
ATOM 803 N N . MET A 1 102 ? -1.972 -0.727 11.471 1.00 93.38 102 MET A N 1
ATOM 804 C CA . MET A 1 102 ? -2.700 -0.968 12.728 1.00 93.38 102 MET A CA 1
ATOM 805 C C . MET A 1 102 ? -4.191 -1.234 12.468 1.00 93.38 102 MET A C 1
ATOM 807 O O . MET A 1 102 ? -4.766 -2.172 13.025 1.00 93.38 102 MET A O 1
ATOM 811 N N . ALA A 1 103 ? -4.815 -0.459 11.573 1.00 95.38 103 ALA A N 1
ATOM 812 C CA . ALA A 1 103 ? -6.208 -0.672 11.184 1.00 95.38 103 ALA A CA 1
ATOM 813 C C . ALA A 1 103 ? -6.432 -2.057 10.552 1.00 95.38 103 ALA A C 1
ATOM 815 O O . ALA A 1 103 ? -7.399 -2.745 10.884 1.00 95.38 103 ALA A O 1
ATOM 816 N N . ARG A 1 104 ? -5.511 -2.502 9.687 1.00 95.00 104 ARG A N 1
ATOM 817 C CA . ARG A 1 104 ? -5.527 -3.845 9.087 1.00 95.00 104 ARG A CA 1
ATOM 818 C C . ARG A 1 104 ? -5.333 -4.950 10.120 1.00 95.00 104 ARG A C 1
ATOM 820 O O . ARG A 1 104 ? -6.007 -5.971 10.006 1.00 95.00 104 ARG A O 1
ATOM 827 N N . MET A 1 105 ? -4.481 -4.762 11.131 1.00 95.19 105 MET A N 1
ATOM 828 C CA . MET A 1 105 ? -4.321 -5.729 12.229 1.00 95.19 105 MET A CA 1
ATOM 829 C C . MET A 1 105 ? -5.642 -5.929 12.978 1.00 95.19 105 MET A C 1
ATOM 831 O O . MET A 1 105 ? -6.097 -7.062 13.137 1.00 95.19 105 MET A O 1
ATOM 835 N N . VAL A 1 106 ? -6.300 -4.832 13.369 1.00 96.81 106 VAL A N 1
ATOM 836 C CA . VAL A 1 106 ? -7.603 -4.886 14.048 1.00 96.81 106 VAL A CA 1
ATOM 837 C C . VAL A 1 106 ? -8.655 -5.540 13.158 1.00 96.81 106 VAL A C 1
ATOM 839 O O . VAL A 1 106 ? -9.325 -6.475 13.588 1.00 96.81 106 VAL A O 1
ATOM 842 N N . ALA A 1 107 ? -8.776 -5.104 11.904 1.00 97.19 107 ALA A N 1
ATOM 843 C CA . ALA A 1 107 ? -9.725 -5.670 10.951 1.00 97.19 107 ALA A CA 1
ATOM 844 C C . ALA A 1 107 ? -9.511 -7.175 10.721 1.00 97.19 107 ALA A C 1
ATOM 846 O O . ALA A 1 107 ? -10.486 -7.924 10.666 1.00 97.19 107 ALA A O 1
ATOM 847 N N . THR A 1 108 ? -8.249 -7.615 10.674 1.00 96.69 108 THR A N 1
ATOM 848 C CA . THR A 1 108 ? -7.883 -9.032 10.552 1.00 96.69 108 THR A CA 1
ATOM 849 C C . THR A 1 108 ? -8.440 -9.853 11.707 1.00 96.69 108 THR A C 1
ATOM 851 O O . THR A 1 108 ? -9.083 -10.876 11.490 1.00 96.69 108 THR A O 1
ATOM 854 N N . ILE A 1 109 ? -8.271 -9.380 12.942 1.00 96.69 109 ILE A N 1
ATOM 855 C CA . ILE A 1 109 ? -8.796 -10.073 14.123 1.00 96.69 109 ILE A CA 1
ATOM 856 C C . ILE A 1 109 ? -10.326 -10.001 14.162 1.00 96.69 109 ILE A C 1
ATOM 858 O O . ILE A 1 109 ? -10.978 -10.994 14.470 1.00 96.69 109 ILE A O 1
ATOM 862 N N . LYS A 1 110 ? -10.925 -8.852 13.826 1.00 96.06 110 LYS A N 1
ATOM 863 C CA . LYS A 1 110 ? -12.388 -8.677 13.827 1.00 96.06 110 LYS A CA 1
ATOM 864 C C . LYS A 1 110 ? -13.090 -9.655 12.882 1.00 96.06 110 LYS A C 1
ATOM 866 O O . LYS A 1 110 ? -14.157 -10.152 13.229 1.00 96.06 110 LYS A O 1
ATOM 871 N N . GLN A 1 111 ? -12.498 -9.931 11.719 1.00 96.25 111 GLN A N 1
ATOM 872 C CA . GLN A 1 111 ? -13.050 -10.853 10.721 1.00 96.25 111 GLN A CA 1
ATOM 873 C C . GLN A 1 111 ? -12.669 -12.319 10.938 1.00 96.25 111 GLN A C 1
ATOM 875 O O . GLN A 1 111 ? -13.308 -13.206 10.367 1.00 96.25 111 GLN A O 1
ATOM 880 N N . ALA A 1 112 ? -11.624 -12.589 11.717 1.00 96.06 112 ALA A N 1
ATOM 881 C CA . ALA A 1 112 ? -11.131 -13.939 11.908 1.00 96.06 112 ALA A CA 1
ATOM 882 C C . ALA A 1 112 ? -12.153 -14.837 12.614 1.00 96.06 112 ALA A C 1
ATOM 884 O O . ALA A 1 112 ? -12.835 -14.433 13.556 1.00 96.06 112 ALA A O 1
ATOM 885 N N . LYS A 1 113 ? -12.190 -16.105 12.188 1.00 93.56 113 LYS A N 1
ATOM 886 C CA . LYS A 1 113 ? -12.900 -17.169 12.913 1.00 93.56 113 LYS A CA 1
ATOM 887 C C . LYS A 1 113 ? -12.197 -17.521 14.226 1.00 93.56 113 LYS A C 1
ATOM 889 O O . LYS A 1 113 ? -12.866 -17.754 15.221 1.00 93.56 113 LYS A O 1
ATOM 894 N N . ASP A 1 114 ? -10.865 -17.554 14.198 1.00 94.81 114 ASP A N 1
ATOM 895 C CA . ASP A 1 114 ? -9.999 -17.789 15.356 1.00 94.81 114 ASP A CA 1
ATOM 896 C C . ASP A 1 114 ? -9.250 -16.487 15.672 1.00 94.81 114 ASP A C 1
ATOM 898 O O . ASP A 1 114 ? -8.223 -16.166 15.064 1.00 94.81 114 ASP A O 1
ATOM 902 N N . LYS A 1 115 ? -9.840 -15.673 16.553 1.00 94.75 115 LYS A N 1
ATOM 903 C CA . LYS A 1 115 ? -9.312 -14.349 16.909 1.00 94.75 115 LYS A CA 1
ATOM 904 C C . LYS A 1 115 ? -8.052 -14.483 17.755 1.00 94.75 115 LYS A C 1
ATOM 906 O O . LYS A 1 115 ? -7.088 -13.741 17.570 1.00 94.75 115 LYS A O 1
ATOM 911 N N . GLU A 1 116 ? -8.058 -15.453 18.656 1.00 93.88 116 GLU A N 1
ATOM 912 C CA . GLU A 1 116 ? -6.998 -15.789 19.592 1.00 93.88 116 GLU A CA 1
ATOM 913 C C . GLU A 1 116 ? -5.720 -16.187 18.857 1.00 93.88 116 GLU A C 1
ATOM 915 O O . GLU A 1 116 ? -4.634 -15.760 19.253 1.00 93.88 116 GLU A O 1
ATOM 920 N N . TRP A 1 117 ? -5.833 -16.935 17.756 1.00 93.69 117 TRP A N 1
ATOM 921 C CA . TRP A 1 117 ? -4.690 -17.252 16.906 1.00 93.69 117 TRP A CA 1
ATOM 922 C C . TRP A 1 117 ? -4.026 -15.993 16.346 1.00 93.69 117 TRP A C 1
ATOM 924 O O . TRP A 1 117 ? -2.812 -15.844 16.475 1.00 93.69 117 TRP A O 1
ATOM 934 N N . TRP A 1 118 ? -4.795 -15.049 15.797 1.00 93.56 118 TRP A N 1
ATOM 935 C CA . TRP A 1 118 ? -4.232 -13.800 15.269 1.00 93.56 118 TRP A CA 1
ATOM 936 C C . TRP A 1 118 ? -3.647 -12.913 16.363 1.00 93.56 118 TRP A C 1
ATOM 938 O O . TRP A 1 118 ? -2.563 -12.364 16.184 1.00 93.56 118 TRP A O 1
ATOM 948 N N . ILE A 1 119 ? -4.313 -12.812 17.516 1.00 91.50 119 ILE A N 1
ATOM 949 C CA . ILE A 1 119 ? -3.773 -12.112 18.689 1.00 91.50 119 ILE A CA 1
ATOM 950 C C . ILE A 1 119 ? -2.427 -12.729 19.087 1.00 91.50 119 ILE A C 1
ATOM 952 O O . ILE A 1 119 ? -1.459 -12.002 19.316 1.00 91.50 119 ILE A O 1
ATOM 956 N N . LYS A 1 120 ? -2.331 -14.064 19.105 1.00 90.31 120 LYS A N 1
ATOM 957 C CA . LYS A 1 120 ? -1.087 -14.780 19.398 1.00 90.31 120 LYS A CA 1
ATOM 958 C C . LYS A 1 120 ? -0.012 -14.503 18.349 1.00 90.31 120 LYS A C 1
ATOM 960 O O . LYS A 1 120 ? 1.128 -14.269 18.733 1.00 90.31 120 LYS A O 1
ATOM 965 N N . VAL A 1 121 ? -0.350 -14.509 17.059 1.00 90.25 121 VAL A N 1
ATOM 966 C CA . VAL A 1 121 ? 0.590 -14.166 15.978 1.00 90.25 121 VAL A CA 1
ATOM 967 C C . VAL A 1 121 ? 1.122 -12.749 16.172 1.00 90.25 121 VAL A C 1
ATOM 969 O O . VAL A 1 121 ? 2.333 -12.557 16.189 1.00 90.25 121 VAL A O 1
ATOM 972 N N . PHE A 1 122 ? 0.252 -11.766 16.410 1.00 89.94 122 PHE A N 1
ATOM 973 C CA . PHE A 1 122 ? 0.703 -10.392 16.622 1.00 89.94 122 PHE A CA 1
ATOM 974 C C . PHE A 1 122 ? 1.522 -10.218 17.905 1.00 89.94 122 PHE A C 1
ATOM 976 O O . PHE A 1 122 ? 2.435 -9.401 17.933 1.00 89.94 122 PHE A O 1
ATOM 983 N N . SER A 1 123 ? 1.264 -11.019 18.941 1.00 85.81 123 SER A N 1
ATOM 984 C CA . SER A 1 123 ? 2.049 -10.985 20.180 1.00 85.81 123 SER A CA 1
ATOM 985 C C . SER A 1 123 ? 3.484 -11.516 20.041 1.00 85.81 123 SER A C 1
ATOM 987 O O . SER A 1 123 ? 4.264 -11.363 20.975 1.00 85.81 123 SER A O 1
ATOM 989 N N . GLN A 1 124 ? 3.830 -12.152 18.912 1.00 84.38 124 GLN A N 1
ATOM 990 C CA . GLN A 1 124 ? 5.188 -12.646 18.645 1.00 84.38 124 GLN A CA 1
ATOM 991 C C . GLN A 1 124 ? 6.127 -11.561 18.111 1.00 84.38 124 GLN A C 1
ATOM 993 O O . GLN A 1 124 ? 7.342 -11.743 18.163 1.00 84.38 124 GLN A O 1
ATOM 998 N N . PHE A 1 125 ? 5.590 -10.453 17.591 1.00 83.12 125 PHE A N 1
ATOM 999 C CA . PHE A 1 125 ? 6.413 -9.316 17.184 1.00 83.12 125 PHE A CA 1
ATOM 1000 C C . PHE A 1 125 ? 7.065 -8.665 18.403 1.00 83.12 125 PHE A C 1
ATOM 1002 O O . PHE A 1 125 ? 6.527 -8.737 19.509 1.00 83.12 125 PHE A O 1
ATOM 1009 N N . CYS A 1 126 ? 8.218 -8.017 18.199 1.00 69.81 126 CYS A N 1
ATOM 1010 C CA . CYS A 1 126 ? 8.977 -7.413 19.290 1.00 69.81 126 CYS A CA 1
ATOM 1011 C C . CYS A 1 126 ? 8.090 -6.462 20.104 1.00 69.81 126 CYS A C 1
ATOM 1013 O O . CYS A 1 126 ? 7.615 -5.451 19.576 1.00 69.81 126 CYS A O 1
ATOM 1015 N N . ASN A 1 127 ? 7.890 -6.799 21.380 1.00 65.88 127 ASN A N 1
ATOM 1016 C CA . ASN A 1 127 ? 7.296 -5.939 22.389 1.00 65.88 127 ASN A CA 1
ATOM 1017 C C . ASN A 1 127 ? 8.413 -5.446 23.316 1.00 65.88 127 ASN A C 1
ATOM 1019 O O . ASN A 1 127 ? 9.148 -6.228 23.917 1.00 65.88 127 ASN A O 1
ATOM 1023 N N . LYS A 1 128 ? 8.598 -4.130 23.377 1.00 64.81 128 LYS A N 1
ATOM 1024 C CA . LYS A 1 128 ? 9.656 -3.532 24.190 1.00 64.81 128 LYS A CA 1
ATOM 1025 C C . LYS A 1 128 ? 9.142 -3.171 25.580 1.00 64.81 128 LYS A C 1
ATOM 1027 O O . LYS A 1 128 ? 7.945 -3.223 25.851 1.00 64.81 128 LYS A O 1
ATOM 1032 N N . THR A 1 129 ? 10.051 -2.829 26.487 1.00 58.53 129 THR A N 1
ATOM 1033 C CA . THR A 1 129 ? 9.663 -2.303 27.802 1.00 58.53 129 THR A CA 1
ATOM 1034 C C . THR A 1 129 ? 8.977 -0.941 27.660 1.00 58.53 129 THR A C 1
ATOM 1036 O O . THR A 1 129 ? 9.236 -0.212 26.706 1.00 58.53 129 THR A O 1
ATOM 1039 N N . ALA A 1 130 ? 8.137 -0.552 28.625 1.00 61.34 130 ALA A N 1
ATOM 1040 C CA . ALA A 1 130 ? 7.377 0.704 28.562 1.00 61.34 130 ALA A CA 1
ATOM 1041 C C . ALA A 1 130 ? 8.252 1.955 28.310 1.00 61.34 130 ALA A C 1
ATOM 1043 O O . ALA A 1 130 ? 7.822 2.879 27.623 1.00 61.34 130 ALA A O 1
ATOM 1044 N N . ASN A 1 131 ? 9.493 1.967 28.814 1.00 58.34 131 ASN A N 1
ATOM 1045 C CA . ASN A 1 131 ? 10.445 3.058 28.572 1.00 58.34 131 ASN A CA 1
ATOM 1046 C C . ASN A 1 131 ? 10.932 3.091 27.114 1.00 58.34 131 ASN A C 1
ATOM 1048 O O . ASN A 1 131 ? 11.027 4.153 26.508 1.00 58.34 131 ASN A O 1
ATOM 1052 N N . GLU A 1 132 ? 11.217 1.929 26.532 1.00 61.47 132 GLU A N 1
ATOM 1053 C CA . GLU A 1 132 ? 11.644 1.814 25.136 1.00 61.47 132 GLU A CA 1
ATOM 1054 C C . GLU A 1 132 ? 10.487 2.089 24.162 1.00 61.47 132 GLU A C 1
ATOM 1056 O O . GLU A 1 132 ? 10.704 2.635 23.080 1.00 61.47 132 GLU A O 1
ATOM 1061 N N . GLU A 1 133 ? 9.251 1.749 24.540 1.00 65.44 133 GLU A N 1
ATOM 1062 C CA . GLU A 1 133 ? 8.047 2.114 23.787 1.00 65.44 133 GLU A CA 1
ATOM 1063 C C . GLU A 1 133 ? 7.856 3.634 23.740 1.00 65.44 133 GLU A C 1
ATOM 1065 O O . GLU A 1 133 ? 7.558 4.172 22.674 1.00 65.44 133 GLU A O 1
ATOM 1070 N N . GLU A 1 134 ? 8.065 4.341 24.857 1.00 60.09 134 GLU A N 1
ATOM 1071 C CA . GLU A 1 134 ? 8.031 5.808 24.876 1.00 60.09 134 GLU A CA 1
ATOM 1072 C C . GLU A 1 134 ? 9.097 6.406 23.954 1.00 60.09 134 GLU A C 1
ATOM 1074 O O . GLU A 1 134 ? 8.776 7.291 23.164 1.00 60.09 134 GLU A O 1
ATOM 1079 N N . GLU A 1 135 ? 10.329 5.892 23.960 1.00 64.56 135 GLU A N 1
ATOM 1080 C CA . GLU A 1 135 ? 11.373 6.348 23.032 1.00 64.56 135 GLU A CA 1
ATOM 1081 C C . GLU A 1 135 ? 11.022 6.102 21.558 1.00 64.56 135 GLU A C 1
ATOM 1083 O O . GLU A 1 135 ? 11.280 6.960 20.712 1.00 64.56 135 GLU A O 1
ATOM 1088 N N . ILE A 1 136 ? 10.428 4.953 21.221 1.00 66.00 136 ILE A N 1
ATOM 1089 C CA . ILE A 1 136 ? 9.990 4.650 19.849 1.00 66.00 136 ILE A CA 1
ATOM 1090 C C . ILE A 1 136 ? 8.873 5.598 19.425 1.00 66.00 136 ILE A C 1
ATOM 1092 O O . ILE A 1 136 ? 8.927 6.177 18.342 1.00 66.00 136 ILE A O 1
ATOM 1096 N N . VAL A 1 137 ? 7.880 5.797 20.287 1.00 66.25 137 VAL A N 1
ATOM 1097 C CA . VAL A 1 137 ? 6.775 6.727 20.046 1.00 66.25 137 VAL A CA 1
ATOM 1098 C C . VAL A 1 137 ? 7.310 8.149 19.889 1.00 66.25 137 VAL A C 1
ATOM 1100 O O . VAL A 1 137 ? 6.856 8.871 19.006 1.00 66.25 137 VAL A O 1
ATOM 1103 N N . HIS A 1 138 ? 8.317 8.541 20.671 1.00 67.25 138 HIS A N 1
ATOM 1104 C CA . HIS A 1 138 ? 9.002 9.824 20.522 1.00 67.25 138 HIS A CA 1
ATOM 1105 C C . HIS A 1 138 ? 9.786 9.946 19.224 1.00 67.25 138 HIS A C 1
ATOM 1107 O O . HIS A 1 138 ? 9.771 11.016 18.629 1.00 67.25 138 HIS A O 1
ATOM 1113 N N . LYS A 1 139 ? 10.416 8.877 18.737 1.00 67.38 139 LYS A N 1
ATOM 1114 C CA . LYS A 1 139 ? 11.079 8.888 17.426 1.00 67.38 139 LYS A CA 1
ATOM 1115 C C . LYS A 1 139 ? 10.083 8.988 16.273 1.00 67.38 139 LYS A C 1
ATOM 1117 O O . LYS A 1 139 ? 10.337 9.729 15.334 1.00 67.38 139 LYS A O 1
ATOM 1122 N N . LEU A 1 140 ? 8.967 8.264 16.353 1.00 64.31 140 LEU A N 1
ATOM 1123 C CA . LEU A 1 140 ? 7.957 8.211 15.291 1.00 64.31 140 LEU A CA 1
ATOM 1124 C C . LEU A 1 140 ? 7.079 9.455 15.241 1.00 64.31 140 LEU A C 1
ATOM 1126 O O . LEU A 1 140 ? 6.736 9.923 14.164 1.00 64.31 140 LEU A O 1
ATOM 1130 N N . LEU A 1 141 ? 6.676 9.973 16.399 1.00 64.75 141 LEU A N 1
ATOM 1131 C CA . LEU A 1 141 ? 5.836 11.161 16.462 1.00 64.75 141 LEU A CA 1
ATOM 1132 C C . LEU A 1 141 ? 6.671 12.430 16.550 1.00 64.75 141 LEU A C 1
ATOM 1134 O O . LEU A 1 141 ? 6.241 13.439 16.026 1.00 64.75 141 LEU A O 1
ATOM 1138 N N . GLY A 1 142 ? 7.847 12.402 17.177 1.00 61.38 142 GLY A N 1
ATOM 1139 C CA . GLY A 1 142 ? 8.629 13.580 17.554 1.00 61.38 142 GLY A CA 1
ATOM 1140 C C . GLY A 1 142 ? 8.231 14.135 18.931 1.00 61.38 142 GLY A C 1
ATOM 1141 O O . GLY A 1 142 ? 7.078 14.056 19.361 1.00 61.38 142 GLY A O 1
ATOM 1142 N N . ASP A 1 143 ? 9.172 14.774 19.633 1.00 58.47 143 ASP A N 1
ATOM 1143 C CA . ASP A 1 143 ? 8.963 15.299 20.999 1.00 58.47 143 ASP A CA 1
ATOM 1144 C C . ASP A 1 143 ? 7.824 16.330 21.114 1.00 58.47 143 ASP A C 1
ATOM 1146 O O . ASP A 1 143 ? 7.214 16.488 22.174 1.00 58.47 143 ASP A O 1
ATOM 1150 N N . LYS A 1 144 ? 7.489 17.010 20.010 1.00 58.81 144 LYS A N 1
ATOM 1151 C CA . LYS A 1 144 ? 6.424 18.026 19.944 1.00 58.81 144 LYS A CA 1
ATOM 1152 C C . LYS A 1 144 ? 5.006 17.442 19.943 1.00 58.81 144 LYS A C 1
ATOM 1154 O O . LYS A 1 144 ? 4.041 18.200 20.002 1.00 58.81 144 LYS A O 1
ATOM 1159 N N . PHE A 1 145 ? 4.864 16.119 19.891 1.00 61.84 145 PHE A N 1
ATOM 1160 C CA . PHE A 1 145 ? 3.623 15.474 19.468 1.00 61.84 145 PHE A CA 1
ATOM 1161 C C . PHE A 1 145 ? 3.017 14.526 20.522 1.00 61.84 145 PHE A C 1
ATOM 1163 O O . PHE A 1 145 ? 2.090 13.772 20.234 1.00 61.84 145 PHE A O 1
ATOM 1170 N N . LYS A 1 146 ? 3.445 14.644 21.792 1.00 59.19 146 LYS A N 1
ATOM 1171 C CA . LYS A 1 146 ? 2.881 13.916 22.955 1.00 59.19 146 LYS A CA 1
ATOM 1172 C C . LYS A 1 146 ? 1.346 13.986 23.063 1.00 59.19 146 LYS A C 1
ATOM 1174 O O . LYS A 1 146 ? 0.731 13.016 23.490 1.00 59.19 146 LYS A O 1
ATOM 1179 N N . GLY A 1 147 ? 0.721 15.098 22.662 1.00 68.19 147 GLY A N 1
ATOM 1180 C CA . GLY A 1 147 ? -0.744 15.264 22.680 1.00 68.19 147 GLY A CA 1
ATOM 1181 C C . GLY A 1 147 ? -1.485 14.650 21.484 1.00 68.19 147 GLY A C 1
ATOM 1182 O O . GLY A 1 147 ? -2.702 14.494 21.532 1.00 68.19 147 GLY A O 1
ATOM 1183 N N . GLN A 1 148 ? -0.776 14.289 20.412 1.00 80.56 148 GLN A N 1
ATOM 1184 C CA . GLN A 1 148 ? -1.387 13.769 19.188 1.00 80.56 148 GLN A CA 1
ATOM 1185 C C . GLN A 1 148 ? -1.651 12.265 19.241 1.00 80.56 148 GLN A C 1
ATOM 1187 O O . GLN A 1 148 ? -2.615 11.810 18.630 1.00 80.56 148 GLN A O 1
ATOM 1192 N N . LEU A 1 149 ? -0.870 11.505 20.020 1.00 84.19 149 LEU A N 1
ATOM 1193 C CA . LEU A 1 149 ? -1.111 10.070 20.205 1.00 84.19 149 LEU A CA 1
ATOM 1194 C C . LEU A 1 149 ? -2.497 9.807 20.810 1.00 84.19 149 LEU A C 1
ATOM 1196 O O . LEU A 1 149 ? -3.188 8.888 20.386 1.00 84.19 149 LEU A O 1
ATOM 1200 N N . GLU A 1 150 ? -2.923 10.637 21.763 1.00 89.19 150 GLU A N 1
ATOM 1201 C CA . GLU A 1 150 ? -4.244 10.507 22.383 1.00 89.19 150 GLU A CA 1
ATOM 1202 C C . GLU A 1 150 ? -5.370 10.837 21.397 1.00 89.19 150 GLU A C 1
ATOM 1204 O O . GLU A 1 150 ? -6.358 10.110 21.319 1.00 89.19 150 GLU A O 1
ATOM 1209 N N . LEU A 1 151 ? -5.201 11.878 20.575 1.00 91.44 151 LEU A N 1
ATOM 1210 C CA . LEU A 1 151 ? -6.139 12.175 19.491 1.00 91.44 151 LEU A CA 1
ATOM 1211 C C . LEU A 1 151 ? -6.237 11.003 18.500 1.00 91.44 151 LEU A C 1
ATOM 1213 O O . LEU A 1 151 ? -7.343 10.586 18.156 1.00 91.44 151 LEU A O 1
ATOM 1217 N N . LEU A 1 152 ? -5.099 10.438 18.081 1.00 91.88 152 LEU A N 1
ATOM 1218 C CA . LEU A 1 152 ? -5.067 9.258 17.216 1.00 91.88 152 LEU A CA 1
ATOM 1219 C C . LEU A 1 152 ? -5.765 8.070 17.868 1.00 91.88 152 LEU A C 1
ATOM 1221 O O . LEU A 1 152 ? -6.561 7.413 17.207 1.00 91.88 152 LEU A O 1
ATOM 1225 N N . ARG A 1 153 ? -5.532 7.820 19.159 1.00 93.81 153 ARG A N 1
ATOM 1226 C CA . ARG A 1 153 ? -6.195 6.746 19.904 1.00 93.81 153 ARG A CA 1
ATOM 1227 C C . ARG A 1 153 ? -7.710 6.918 19.911 1.00 93.81 153 ARG A C 1
ATOM 1229 O O . ARG A 1 153 ? -8.430 5.943 19.698 1.00 93.81 153 ARG A O 1
ATOM 1236 N N . LEU A 1 154 ? -8.205 8.133 20.147 1.00 95.31 154 LEU A N 1
ATOM 1237 C CA . LEU A 1 154 ? -9.640 8.426 20.152 1.00 95.31 154 LEU A CA 1
ATOM 1238 C C . LEU A 1 154 ? -10.261 8.197 18.768 1.00 95.31 154 LEU A C 1
ATOM 1240 O O . LEU A 1 154 ? -11.264 7.493 18.674 1.00 95.31 154 LEU A O 1
ATOM 1244 N N . LEU A 1 155 ? -9.630 8.695 17.700 1.00 96.12 155 LEU A N 1
ATOM 1245 C CA . LEU A 1 155 ? -10.076 8.464 16.318 1.00 96.12 155 LEU A CA 1
ATOM 1246 C C . LEU A 1 155 ? -10.005 6.979 15.927 1.00 96.12 155 LEU A C 1
ATOM 1248 O O . LEU A 1 155 ? -10.902 6.456 15.271 1.00 96.12 155 LEU A O 1
ATOM 1252 N N . PHE A 1 156 ? -8.959 6.277 16.363 1.00 96.06 156 PHE A N 1
ATOM 1253 C CA . PHE A 1 156 ? -8.785 4.844 16.139 1.00 96.06 156 PHE A CA 1
ATOM 1254 C C . PHE A 1 156 ? -9.866 4.035 16.864 1.00 96.06 156 PHE A C 1
ATOM 1256 O O . PHE A 1 156 ? -10.420 3.092 16.303 1.00 96.06 156 PHE A O 1
ATOM 1263 N N . THR A 1 157 ? -10.218 4.441 18.085 1.00 96.88 157 THR A N 1
ATOM 1264 C CA . THR A 1 157 ? -11.318 3.856 18.863 1.00 96.88 157 THR A CA 1
ATOM 1265 C C . THR A 1 157 ? -12.660 4.097 18.175 1.00 96.88 157 THR A C 1
ATOM 1267 O O . THR A 1 157 ? -13.398 3.140 17.961 1.00 96.88 157 THR A O 1
ATOM 1270 N N . GLU A 1 158 ? -12.956 5.336 17.764 1.00 97.00 158 GLU A N 1
ATOM 1271 C CA . GLU A 1 158 ? -14.177 5.685 17.016 1.00 97.00 158 GLU A CA 1
ATOM 1272 C C . GLU A 1 158 ? -14.324 4.822 15.754 1.00 97.00 158 GLU A C 1
ATOM 1274 O O . GLU A 1 158 ? -15.418 4.355 15.444 1.00 97.00 158 GLU A O 1
ATOM 1279 N N . ALA A 1 159 ? -13.220 4.579 15.044 1.00 96.50 159 ALA A N 1
ATOM 1280 C CA . ALA A 1 159 ? -13.244 3.855 13.782 1.00 96.50 159 ALA A CA 1
ATOM 1281 C C . ALA A 1 159 ? -13.300 2.326 13.922 1.00 96.50 159 ALA A C 1
ATOM 1283 O O . ALA A 1 159 ? -13.873 1.666 13.055 1.00 96.50 159 ALA A O 1
ATOM 1284 N N . LEU A 1 160 ? -12.659 1.743 14.941 1.00 96.94 160 LEU A N 1
ATOM 1285 C CA . LEU A 1 160 ? -12.288 0.321 14.911 1.00 96.94 160 LEU A CA 1
ATOM 1286 C C . LEU A 1 160 ? -12.553 -0.460 16.200 1.00 96.94 160 LEU A C 1
ATOM 1288 O O . LEU A 1 160 ? -12.242 -1.655 16.224 1.00 96.94 160 LEU A O 1
ATOM 1292 N N . TYR A 1 161 ? -13.118 0.161 17.243 1.00 96.44 161 TYR A N 1
ATOM 1293 C CA . TYR A 1 161 ? -13.283 -0.482 18.550 1.00 96.44 161 TYR A CA 1
ATOM 1294 C C . TYR A 1 161 ? -13.856 -1.906 18.458 1.00 96.44 161 TYR A C 1
ATOM 1296 O O . TYR A 1 161 ? -14.782 -2.206 17.694 1.00 96.44 161 TYR A O 1
ATOM 1304 N N . ASP A 1 162 ? -13.272 -2.805 19.243 1.00 93.38 162 ASP A N 1
ATOM 1305 C CA . ASP A 1 162 ? -13.755 -4.164 19.441 1.00 93.38 162 ASP A CA 1
ATOM 1306 C C . ASP A 1 162 ? -13.530 -4.573 20.893 1.00 93.38 162 ASP A C 1
ATOM 1308 O O . ASP A 1 162 ? -12.424 -4.425 21.413 1.00 93.38 162 ASP A O 1
ATOM 1312 N N . GLU A 1 163 ? -14.556 -5.124 21.538 1.00 93.00 163 GLU A N 1
ATOM 1313 C CA . GLU A 1 163 ? -14.476 -5.546 22.939 1.00 93.00 163 GLU A CA 1
ATOM 1314 C C . GLU A 1 163 ? -13.400 -6.624 23.163 1.00 93.00 163 GLU A C 1
ATOM 1316 O O . GLU A 1 163 ? -12.687 -6.578 24.172 1.00 93.00 163 GLU A O 1
ATOM 1321 N N . HIS A 1 164 ? -13.192 -7.527 22.191 1.00 92.19 164 HIS A N 1
ATOM 1322 C CA . HIS A 1 164 ? -12.160 -8.577 22.257 1.00 92.19 164 HIS A CA 1
ATOM 1323 C C . HIS A 1 164 ? -10.743 -7.993 22.245 1.00 92.19 164 HIS A C 1
ATOM 1325 O O . HIS A 1 164 ? -9.797 -8.630 22.703 1.00 92.19 164 HIS A O 1
ATOM 1331 N N . LEU A 1 165 ? -10.599 -6.771 21.731 1.00 93.44 165 LEU A N 1
ATOM 1332 C CA . LEU A 1 165 ? -9.346 -6.032 21.639 1.00 93.44 165 LEU A CA 1
ATOM 1333 C C . LEU A 1 165 ? -9.329 -4.813 22.557 1.00 93.44 165 LEU A C 1
ATOM 1335 O O . LEU A 1 165 ? -8.480 -3.947 22.385 1.00 93.44 165 LEU A O 1
ATOM 1339 N N . SER A 1 166 ? -10.221 -4.740 23.548 1.00 94.06 166 SER A N 1
ATOM 1340 C CA . SER A 1 166 ? -10.369 -3.587 24.451 1.00 94.06 166 SER A CA 1
ATOM 1341 C C . SER A 1 166 ? -9.040 -3.053 24.999 1.00 94.06 166 SER A C 1
ATOM 1343 O O . SER A 1 166 ? -8.851 -1.840 25.065 1.00 94.06 166 SER A O 1
ATOM 1345 N N . ARG A 1 167 ? -8.081 -3.942 25.303 1.00 92.75 167 ARG A N 1
ATOM 1346 C CA . ARG A 1 167 ? -6.722 -3.573 25.735 1.00 92.75 167 ARG A CA 1
ATOM 1347 C C . ARG A 1 167 ? -5.971 -2.708 24.719 1.00 92.75 167 ARG A C 1
ATOM 1349 O O . ARG A 1 167 ? -5.306 -1.775 25.134 1.00 92.75 167 ARG A O 1
ATOM 1356 N N . TRP A 1 168 ? -6.088 -2.963 23.414 1.00 94.06 168 TRP A N 1
ATOM 1357 C CA . TRP A 1 168 ? -5.416 -2.182 22.359 1.00 94.06 168 TRP A CA 1
ATOM 1358 C C . TRP A 1 168 ? -5.941 -0.748 22.241 1.00 94.06 168 TRP A C 1
ATOM 1360 O O . TRP A 1 168 ? -5.283 0.098 21.643 1.00 94.06 168 TRP A O 1
ATOM 1370 N N . PHE A 1 169 ? -7.117 -0.470 22.806 1.00 95.19 169 PHE A N 1
ATOM 1371 C CA . PHE A 1 169 ? -7.735 0.851 22.784 1.00 95.19 169 PHE A CA 1
ATOM 1372 C C . PHE A 1 169 ? -7.505 1.640 24.082 1.00 95.19 169 PHE A C 1
ATOM 1374 O O . PHE A 1 169 ? -7.921 2.797 24.157 1.00 95.19 169 PHE A O 1
ATOM 1381 N N . THR A 1 170 ? -6.833 1.073 25.096 1.00 94.12 170 THR A N 1
ATOM 1382 C CA . THR A 1 170 ? -6.376 1.855 26.261 1.00 94.12 170 THR A CA 1
ATOM 1383 C C . THR A 1 170 ? -5.166 2.715 25.884 1.00 94.12 170 THR A C 1
ATOM 1385 O O . THR A 1 170 ? -4.503 2.424 24.885 1.00 94.12 170 THR A O 1
ATOM 1388 N N . PRO A 1 171 ? -4.851 3.780 26.644 1.00 90.00 171 PRO A N 1
ATOM 1389 C CA . PRO A 1 171 ? -3.657 4.588 26.396 1.00 90.00 171 PRO A CA 1
ATOM 1390 C C . PRO A 1 171 ? -2.371 3.756 26.304 1.00 90.00 171 PRO A C 1
ATOM 1392 O O . PRO A 1 171 ? -1.561 3.965 25.403 1.00 90.00 171 PRO A O 1
ATOM 1395 N N . GLU A 1 172 ? -2.212 2.777 27.194 1.00 87.62 172 GLU A N 1
ATOM 1396 C CA . GLU A 1 172 ? -1.047 1.894 27.249 1.00 87.62 172 GLU A CA 1
ATOM 1397 C C . GLU A 1 172 ? -1.040 0.920 26.071 1.00 87.62 172 GLU A C 1
ATOM 1399 O O . GLU A 1 172 ? -0.051 0.838 25.351 1.00 87.62 172 GLU A O 1
ATOM 1404 N N . GLY A 1 173 ? -2.149 0.220 25.813 1.00 90.19 173 GLY A N 1
ATOM 1405 C CA . GLY A 1 173 ? -2.175 -0.767 24.736 1.00 90.19 173 GLY A CA 1
ATOM 1406 C C . GLY A 1 173 ? -2.090 -0.147 23.343 1.00 90.19 173 GLY A C 1
ATOM 1407 O O . GLY A 1 173 ? -1.470 -0.738 22.460 1.00 90.19 173 GLY A O 1
ATOM 1408 N N . PHE A 1 174 ? -2.637 1.055 23.142 1.00 91.19 174 PHE A N 1
ATOM 1409 C CA . PHE A 1 174 ? -2.475 1.781 21.883 1.00 91.19 174 PHE A CA 1
ATOM 1410 C C . PHE A 1 174 ? -1.020 2.202 21.668 1.00 91.19 174 PHE A C 1
ATOM 1412 O O . PHE A 1 174 ? -0.500 2.072 20.561 1.00 91.19 174 PHE A O 1
ATOM 1419 N N . ARG A 1 175 ? -0.337 2.645 22.733 1.00 86.94 175 ARG A N 1
ATOM 1420 C CA . ARG A 1 175 ? 1.096 2.954 22.696 1.00 86.94 175 ARG A CA 1
ATOM 1421 C C . ARG A 1 175 ? 1.925 1.724 22.332 1.00 86.94 175 ARG A C 1
ATOM 1423 O O . ARG A 1 175 ? 2.756 1.821 21.433 1.00 86.94 175 ARG A O 1
ATOM 1430 N N . SER A 1 176 ? 1.661 0.576 22.955 1.00 86.44 176 SER A N 1
ATOM 1431 C CA . SER A 1 176 ? 2.345 -0.679 22.623 1.00 86.44 176 SER A CA 1
ATOM 1432 C C . SER A 1 176 ? 2.081 -1.118 21.181 1.00 86.44 176 SER A C 1
ATOM 1434 O O . SER A 1 176 ? 3.005 -1.528 20.484 1.00 86.44 176 SER A O 1
ATOM 1436 N N . LEU A 1 177 ? 0.843 -0.987 20.684 1.00 88.69 177 LEU A N 1
ATOM 1437 C CA . LEU A 1 177 ? 0.506 -1.299 19.289 1.00 88.69 177 LEU A CA 1
ATOM 1438 C C . LEU A 1 177 ? 1.259 -0.390 18.307 1.00 88.69 177 LEU A C 1
ATOM 1440 O O . LEU A 1 177 ? 1.766 -0.851 17.285 1.00 88.69 177 LEU A O 1
ATOM 1444 N N . PHE A 1 178 ? 1.357 0.894 18.637 1.00 87.00 178 PHE A N 1
ATOM 1445 C CA . PHE A 1 178 ? 2.091 1.872 17.847 1.00 87.00 178 PHE A CA 1
ATOM 1446 C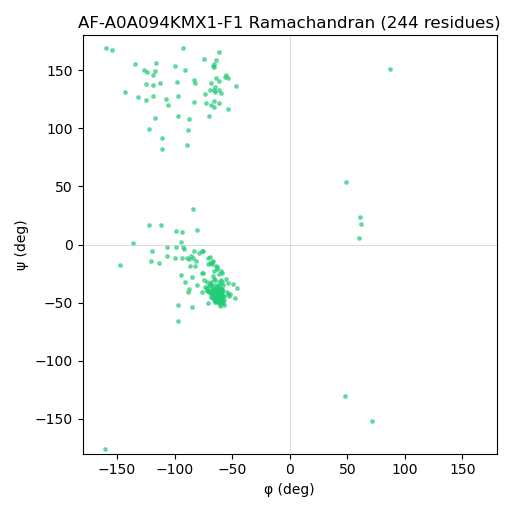 C . PHE A 1 178 ? 3.599 1.572 17.839 1.00 87.00 178 PHE A C 1
ATOM 1448 O O . PHE A 1 178 ? 4.220 1.551 16.778 1.00 87.00 178 PHE A O 1
ATOM 1455 N N . ALA A 1 179 ? 4.181 1.256 19.001 1.00 83.19 179 ALA A N 1
ATOM 1456 C CA . ALA A 1 179 ? 5.581 0.856 19.123 1.00 83.19 179 ALA A CA 1
ATOM 1457 C C . ALA A 1 179 ? 5.883 -0.457 18.378 1.00 83.19 179 ALA A C 1
ATOM 1459 O O . ALA A 1 179 ? 6.942 -0.576 17.758 1.00 83.19 179 ALA A O 1
ATOM 1460 N N . LEU A 1 180 ? 4.948 -1.413 18.377 1.00 87.06 180 LEU A N 1
ATOM 1461 C CA . LEU A 1 180 ? 5.048 -2.654 17.609 1.00 87.06 180 LEU A CA 1
ATOM 1462 C C . LEU A 1 180 ? 5.150 -2.354 16.114 1.00 87.06 180 LEU A C 1
ATOM 1464 O O . LEU A 1 180 ? 6.096 -2.812 15.474 1.00 87.06 180 LEU A O 1
ATOM 1468 N N . VAL A 1 181 ? 4.226 -1.56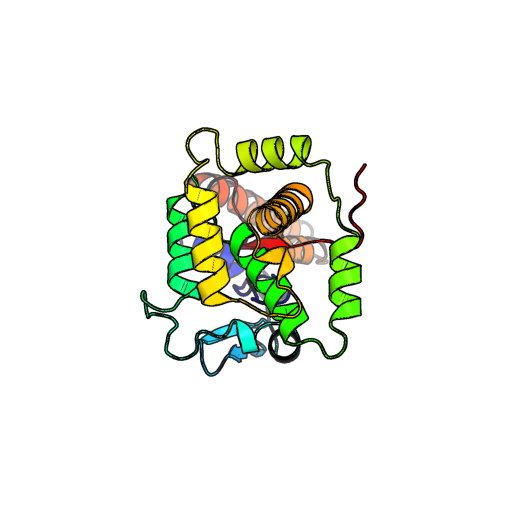9 15.555 1.00 87.31 181 VAL A N 1
ATOM 1469 C CA . VAL A 1 181 ? 4.268 -1.207 14.128 1.00 87.31 181 VAL A CA 1
ATOM 1470 C C . VAL A 1 181 ? 5.515 -0.393 13.803 1.00 87.31 181 VAL A C 1
ATOM 1472 O O . VAL A 1 181 ? 6.166 -0.661 12.802 1.00 87.31 181 VAL A O 1
ATOM 1475 N N . GLY A 1 182 ? 5.907 0.530 14.673 1.00 81.56 182 GLY A N 1
ATOM 1476 C CA . GLY A 1 182 ? 7.121 1.318 14.498 1.00 81.56 182 GLY A CA 1
ATOM 1477 C C . GLY A 1 182 ? 8.428 0.531 14.541 1.00 81.56 182 GLY A C 1
ATOM 1478 O O . GLY A 1 182 ? 9.400 0.915 13.902 1.00 81.56 182 GLY A O 1
ATOM 1479 N N . THR A 1 183 ? 8.465 -0.564 15.302 1.00 80.50 183 THR A N 1
ATOM 1480 C CA . THR A 1 183 ? 9.665 -1.406 15.447 1.00 80.50 183 THR A CA 1
ATOM 1481 C C . THR A 1 183 ? 9.748 -2.472 14.364 1.00 80.50 183 THR A C 1
ATOM 1483 O O . THR A 1 183 ? 10.834 -2.796 13.894 1.00 80.50 183 THR A O 1
ATOM 1486 N N . ASN A 1 184 ? 8.604 -3.051 13.998 1.00 83.88 184 ASN A N 1
ATOM 1487 C CA . ASN A 1 184 ? 8.532 -4.234 13.140 1.00 83.88 184 ASN A CA 1
ATOM 1488 C C . ASN A 1 184 ? 8.036 -3.905 11.720 1.00 83.88 184 ASN A C 1
ATOM 1490 O O . ASN A 1 184 ? 8.059 -4.762 10.841 1.00 83.88 184 ASN A O 1
ATOM 1494 N N . GLY A 1 185 ? 7.548 -2.687 11.485 1.00 85.56 185 GLY A N 1
ATOM 1495 C CA . GLY A 1 185 ? 7.089 -2.238 10.179 1.00 85.56 185 GLY A CA 1
ATOM 1496 C C . GLY A 1 185 ? 8.238 -2.184 9.181 1.00 85.56 185 GLY A C 1
ATOM 1497 O O . GLY A 1 185 ? 9.294 -1.621 9.460 1.00 85.56 185 GLY A O 1
ATOM 1498 N N . GLN A 1 186 ? 8.020 -2.759 8.002 1.00 84.88 186 GLN A N 1
ATOM 1499 C CA . GLN A 1 186 ? 8.961 -2.684 6.891 1.00 84.88 186 GLN A CA 1
ATOM 1500 C C . GLN A 1 186 ? 8.314 -1.997 5.698 1.00 84.88 186 GLN A C 1
ATOM 1502 O O . GLN A 1 186 ? 7.164 -2.290 5.357 1.00 84.88 186 GLN A O 1
ATOM 1507 N N . GLY A 1 187 ? 9.072 -1.110 5.054 1.00 85.06 187 GLY A N 1
ATOM 1508 C CA . GLY A 1 187 ? 8.720 -0.561 3.751 1.00 85.06 187 GLY A CA 1
ATOM 1509 C C . GLY A 1 187 ? 8.826 -1.642 2.678 1.00 85.06 187 GLY A C 1
ATOM 1510 O O . GLY A 1 187 ? 9.801 -2.387 2.623 1.00 85.06 187 GLY A O 1
ATOM 1511 N N . ILE A 1 188 ? 7.811 -1.737 1.827 1.00 87.31 188 ILE A N 1
ATOM 1512 C CA . ILE A 1 188 ? 7.748 -2.687 0.718 1.00 87.31 188 ILE A CA 1
ATOM 1513 C C . ILE A 1 188 ? 7.702 -1.876 -0.571 1.00 87.31 188 ILE A C 1
ATOM 1515 O O . ILE A 1 188 ? 6.694 -1.240 -0.874 1.00 87.31 188 ILE A O 1
ATOM 1519 N N . GLY A 1 189 ? 8.800 -1.906 -1.323 1.00 87.88 189 GLY A N 1
ATOM 1520 C CA . GLY A 1 189 ? 8.888 -1.323 -2.657 1.00 87.88 189 GLY A CA 1
ATOM 1521 C C . GLY A 1 189 ? 8.662 -2.385 -3.728 1.00 87.88 189 GLY A C 1
ATOM 1522 O O . GLY A 1 189 ? 9.315 -3.426 -3.723 1.00 87.88 189 GLY A O 1
ATOM 1523 N N . THR A 1 190 ? 7.748 -2.133 -4.664 1.00 89.12 190 THR A N 1
ATOM 1524 C CA . THR A 1 190 ? 7.582 -2.962 -5.864 1.00 89.12 190 THR A CA 1
ATOM 1525 C C . THR A 1 190 ? 7.688 -2.114 -7.124 1.00 89.12 190 THR A C 1
ATOM 1527 O O . THR A 1 190 ? 7.116 -1.031 -7.199 1.00 89.12 190 THR A O 1
ATOM 1530 N N . SER A 1 191 ? 8.379 -2.609 -8.147 1.00 92.06 191 SER A N 1
ATOM 1531 C CA . SER A 1 191 ? 8.469 -1.945 -9.450 1.00 92.06 191 SER A CA 1
ATOM 1532 C C . SER A 1 191 ? 8.192 -2.955 -10.558 1.00 92.06 191 SER A C 1
ATOM 1534 O O . SER A 1 191 ? 8.772 -4.043 -10.590 1.00 92.06 191 SER A O 1
ATOM 1536 N N . SER A 1 192 ? 7.252 -2.623 -11.444 1.00 94.88 192 SER A N 1
ATOM 1537 C CA . SER A 1 192 ? 7.008 -3.393 -12.666 1.00 94.88 192 SER A CA 1
ATOM 1538 C C . SER A 1 192 ? 8.107 -3.153 -13.701 1.00 94.88 192 SER A C 1
ATOM 1540 O O . SER A 1 192 ? 8.433 -4.084 -14.431 1.00 94.88 192 SER A O 1
ATOM 1542 N N . LEU A 1 193 ? 8.725 -1.963 -13.717 1.00 95.44 193 LEU A N 1
ATOM 1543 C CA . LEU A 1 193 ? 9.878 -1.664 -14.567 1.00 95.44 193 LEU A CA 1
ATOM 1544 C C . LEU A 1 193 ? 11.092 -2.523 -14.198 1.00 95.44 193 LEU A C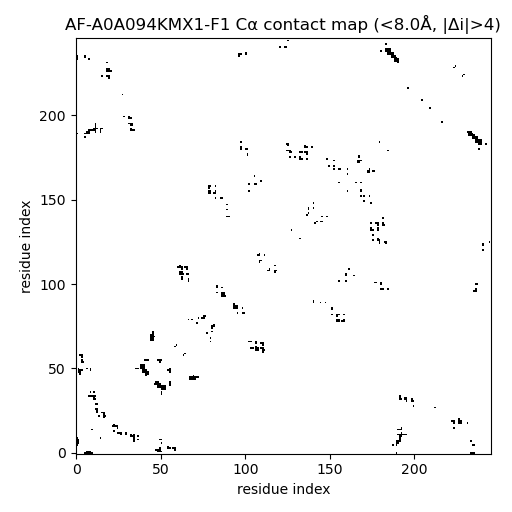 1
ATOM 1546 O O . LEU A 1 193 ? 11.639 -3.186 -15.067 1.00 95.44 193 LEU A O 1
ATOM 1550 N N . SER A 1 194 ? 11.460 -2.596 -12.915 1.00 93.88 194 SER A N 1
ATOM 1551 C CA . SER A 1 194 ? 12.578 -3.444 -12.466 1.00 93.88 194 SER A CA 1
ATOM 1552 C C . SER A 1 194 ? 12.350 -4.926 -12.790 1.00 93.88 194 SER A C 1
ATOM 1554 O O . SER A 1 194 ? 13.265 -5.608 -13.240 1.00 93.88 194 SER A O 1
ATOM 1556 N N . GLN A 1 195 ? 11.117 -5.425 -12.637 1.00 95.00 195 GLN A N 1
ATOM 1557 C CA . GLN A 1 195 ? 10.777 -6.792 -13.049 1.00 95.00 195 GLN A CA 1
ATOM 1558 C C . GLN A 1 195 ? 10.923 -7.005 -14.560 1.00 95.00 195 GLN A C 1
ATOM 1560 O O . GLN A 1 195 ? 11.389 -8.062 -14.974 1.00 95.00 195 GLN A O 1
ATOM 1565 N N . TRP A 1 196 ? 10.527 -6.022 -15.374 1.00 97.38 196 TRP A N 1
ATOM 1566 C CA . TRP A 1 196 ? 10.698 -6.072 -16.826 1.00 97.38 196 TRP A CA 1
ATOM 1567 C C . TRP A 1 196 ? 12.179 -6.064 -17.223 1.00 97.38 196 TRP A C 1
ATOM 1569 O O . TRP A 1 196 ? 12.565 -6.875 -18.056 1.00 97.38 196 TRP A O 1
ATOM 1579 N N . VAL A 1 197 ? 13.023 -5.250 -16.578 1.00 96.56 197 VAL A N 1
ATOM 1580 C CA . VAL A 1 197 ? 14.483 -5.251 -16.802 1.00 96.56 197 VAL A CA 1
ATOM 1581 C C . VAL A 1 197 ? 15.067 -6.636 -16.527 1.00 96.56 197 VAL A C 1
ATOM 1583 O O . VAL A 1 197 ? 15.704 -7.218 -17.397 1.00 96.56 197 VAL A O 1
ATOM 1586 N N . HIS A 1 198 ? 14.751 -7.224 -15.371 1.00 95.94 198 HIS A N 1
ATOM 1587 C CA . HIS A 1 198 ? 15.212 -8.574 -15.040 1.00 95.94 198 HIS A CA 1
ATOM 1588 C C . HIS A 1 198 ? 14.707 -9.653 -16.008 1.00 95.94 198 HIS A C 1
ATOM 1590 O O . HIS A 1 198 ? 15.394 -10.645 -16.244 1.00 95.94 198 HIS A O 1
ATOM 1596 N N . ALA A 1 199 ? 13.509 -9.491 -16.569 1.00 96.69 199 ALA A N 1
ATOM 1597 C CA . ALA A 1 199 ? 12.999 -10.394 -17.595 1.00 96.69 199 ALA A CA 1
ATOM 1598 C C . ALA A 1 199 ? 13.727 -10.201 -18.943 1.00 96.69 199 ALA A C 1
ATOM 1600 O O . ALA A 1 199 ? 14.051 -11.182 -19.612 1.00 96.69 199 ALA A O 1
ATOM 1601 N N . CYS A 1 200 ? 14.069 -8.962 -19.305 1.00 97.12 200 CYS A N 1
ATOM 1602 C CA . CYS A 1 200 ? 14.898 -8.638 -20.467 1.00 97.12 200 CYS A CA 1
ATOM 1603 C C . CYS A 1 200 ? 16.323 -9.214 -20.367 1.00 97.12 200 CYS A C 1
ATOM 1605 O O . CYS A 1 200 ? 16.871 -9.665 -21.381 1.00 97.12 200 CYS A O 1
ATOM 1607 N N . ASP A 1 201 ? 16.908 -9.267 -19.166 1.00 94.62 201 ASP A N 1
ATOM 1608 C CA . ASP A 1 201 ? 18.216 -9.898 -18.915 1.00 94.62 201 ASP A CA 1
ATOM 1609 C C . ASP A 1 201 ? 18.218 -11.387 -19.298 1.00 94.62 201 ASP A C 1
ATOM 1611 O O . ASP A 1 201 ? 19.226 -11.921 -19.756 1.00 94.62 201 ASP A O 1
ATOM 1615 N N . ALA A 1 202 ? 17.073 -12.062 -19.154 1.00 94.88 202 ALA A N 1
ATOM 1616 C CA . ALA A 1 202 ? 16.921 -13.485 -19.447 1.00 94.88 202 ALA A CA 1
ATOM 1617 C C . ALA A 1 202 ? 16.677 -13.801 -20.937 1.00 94.88 202 ALA A C 1
ATOM 1619 O O . ALA A 1 202 ? 16.613 -14.977 -21.304 1.00 94.88 202 ALA A O 1
ATOM 1620 N N . LEU A 1 203 ? 16.517 -12.788 -21.798 1.00 96.06 203 LEU A N 1
ATOM 1621 C CA . LEU A 1 203 ? 16.316 -12.998 -23.233 1.00 96.06 203 LEU A CA 1
ATOM 1622 C C . LEU A 1 203 ? 17.585 -13.556 -23.903 1.00 96.06 203 LEU A C 1
ATOM 1624 O O . LEU A 1 203 ? 18.697 -13.089 -23.670 1.00 96.06 203 LEU A O 1
ATOM 1628 N N . ASP A 1 204 ? 17.423 -14.515 -24.809 1.00 96.19 204 ASP A N 1
ATOM 1629 C CA . ASP A 1 204 ? 18.515 -14.943 -25.687 1.00 96.19 204 ASP A CA 1
ATOM 1630 C C . ASP A 1 204 ? 18.513 -14.061 -26.943 1.00 96.19 204 ASP A C 1
ATOM 1632 O O . ASP A 1 204 ? 17.683 -14.239 -27.838 1.00 96.19 204 ASP A O 1
ATOM 1636 N N . LEU A 1 205 ? 19.381 -13.045 -26.964 1.00 96.19 205 LEU A N 1
ATOM 1637 C CA . LEU A 1 205 ? 19.459 -12.047 -28.033 1.00 96.19 205 LEU A CA 1
ATOM 1638 C C . LEU A 1 205 ? 20.836 -12.072 -28.710 1.00 96.19 205 LEU A C 1
ATOM 1640 O O . LEU A 1 205 ? 21.853 -12.244 -28.034 1.00 96.19 205 LEU A O 1
ATOM 1644 N N . PRO A 1 206 ? 20.908 -11.816 -30.030 1.00 97.19 206 PRO A N 1
ATOM 1645 C CA . PRO A 1 206 ? 22.170 -11.536 -30.704 1.00 97.19 206 PRO A CA 1
ATOM 1646 C C . PRO A 1 206 ? 22.916 -10.370 -30.043 1.00 97.19 206 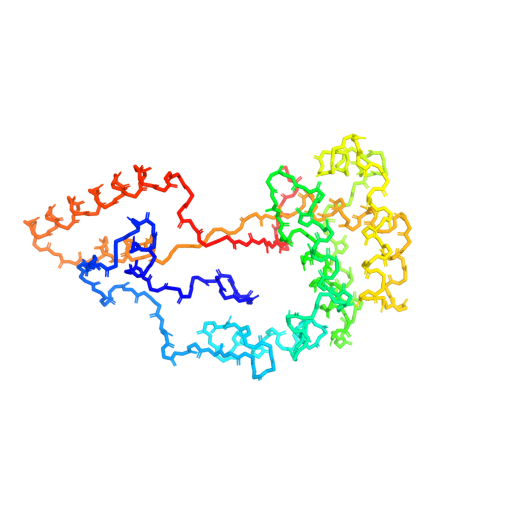PRO A C 1
ATOM 1648 O O . PRO A 1 206 ? 22.293 -9.394 -29.630 1.00 97.19 206 PRO A O 1
ATOM 1651 N N . MET A 1 207 ? 24.252 -10.433 -30.029 1.00 95.94 207 MET A N 1
ATOM 1652 C CA . MET A 1 207 ? 25.123 -9.460 -29.348 1.00 95.94 207 MET A CA 1
ATOM 1653 C C . MET A 1 207 ? 24.759 -7.993 -29.634 1.00 95.94 207 MET A C 1
ATOM 1655 O O . MET A 1 207 ? 24.637 -7.212 -28.701 1.00 95.94 207 MET A O 1
ATOM 1659 N N . LEU A 1 208 ? 24.510 -7.633 -30.897 1.00 96.12 208 LEU A N 1
ATOM 1660 C CA . LEU A 1 208 ? 24.155 -6.257 -31.262 1.00 96.12 208 LEU A CA 1
ATOM 1661 C C . LEU A 1 208 ? 22.819 -5.802 -30.644 1.00 96.12 208 LEU A C 1
ATOM 1663 O O . LEU A 1 208 ? 22.728 -4.701 -30.119 1.00 96.12 208 LEU A O 1
ATOM 1667 N N . GLN A 1 209 ? 21.792 -6.658 -30.673 1.00 96.06 209 GLN A N 1
ATOM 1668 C CA . GLN A 1 209 ? 20.480 -6.340 -30.091 1.00 96.06 209 GLN A CA 1
ATOM 1669 C C . GLN A 1 209 ? 20.540 -6.272 -28.563 1.00 96.06 209 GLN A C 1
ATOM 1671 O O . GLN A 1 209 ? 19.838 -5.470 -27.955 1.00 96.06 209 GLN A O 1
ATOM 1676 N N . ARG A 1 210 ? 21.393 -7.101 -27.947 1.00 97.44 210 ARG A N 1
ATOM 1677 C CA . ARG A 1 210 ? 21.684 -7.043 -26.514 1.00 97.44 210 ARG A CA 1
ATOM 1678 C C . ARG A 1 210 ? 22.302 -5.695 -26.138 1.00 97.44 210 ARG A C 1
ATOM 1680 O O . ARG A 1 210 ? 21.780 -5.033 -25.253 1.00 97.44 210 ARG A O 1
ATOM 1687 N N . GLU A 1 211 ? 23.336 -5.259 -26.856 1.00 97.06 211 GLU A N 1
ATOM 1688 C CA . GLU A 1 211 ? 23.983 -3.959 -26.624 1.00 97.06 211 GLU A CA 1
ATOM 1689 C C . GLU A 1 211 ? 23.012 -2.777 -26.804 1.00 97.06 211 GLU A C 1
ATOM 1691 O O . GLU A 1 211 ? 23.025 -1.843 -26.003 1.00 97.06 211 GLU A O 1
ATOM 1696 N N . GLU A 1 212 ? 22.142 -2.818 -27.820 1.00 97.38 212 GLU A N 1
ATOM 1697 C CA . GLU A 1 212 ? 21.109 -1.795 -28.039 1.00 97.38 212 GLU A CA 1
ATOM 1698 C C . GLU A 1 212 ? 20.082 -1.744 -26.896 1.00 97.38 212 GLU A C 1
ATOM 1700 O O . GLU A 1 212 ? 19.712 -0.655 -26.446 1.00 97.38 212 GLU A O 1
ATOM 1705 N N . LEU A 1 213 ? 19.631 -2.907 -26.413 1.00 97.50 213 LEU A N 1
ATOM 1706 C CA . LEU A 1 213 ? 18.677 -3.010 -25.308 1.00 97.50 213 LEU A CA 1
ATOM 1707 C C . LEU A 1 213 ? 19.283 -2.518 -23.990 1.00 97.50 213 LEU A C 1
ATOM 1709 O O . LEU A 1 213 ? 18.652 -1.727 -23.289 1.00 97.50 213 LEU A O 1
ATOM 1713 N N . ASP A 1 214 ? 20.508 -2.935 -23.680 1.00 97.19 214 ASP A N 1
ATOM 1714 C CA . ASP A 1 214 ? 21.201 -2.539 -22.455 1.00 97.19 214 ASP A CA 1
ATOM 1715 C C . ASP A 1 214 ? 21.453 -1.018 -22.452 1.00 97.19 214 ASP A C 1
ATOM 1717 O O . ASP A 1 214 ? 21.150 -0.334 -21.473 1.00 97.19 214 ASP A O 1
ATOM 1721 N N . ALA A 1 215 ? 21.881 -0.447 -23.586 1.00 97.75 215 ALA A N 1
ATOM 1722 C CA . ALA A 1 215 ? 22.049 1.000 -23.735 1.00 97.75 215 ALA A CA 1
ATOM 1723 C C . ALA A 1 215 ? 20.728 1.775 -23.579 1.00 97.75 215 ALA A C 1
ATOM 1725 O O . ALA A 1 215 ? 20.711 2.863 -22.994 1.00 97.75 215 ALA A O 1
ATOM 1726 N N . PHE A 1 216 ? 19.616 1.228 -24.084 1.00 97.69 216 PHE A N 1
ATOM 1727 C CA . PHE A 1 216 ? 18.289 1.807 -23.883 1.00 97.69 216 PHE A CA 1
ATOM 1728 C C . PHE A 1 216 ? 17.898 1.812 -22.400 1.00 97.69 216 PHE A C 1
ATOM 1730 O O . PHE A 1 216 ? 17.452 2.844 -21.898 1.00 97.69 216 PHE A O 1
ATOM 1737 N N . ILE A 1 217 ? 18.077 0.689 -21.696 1.00 97.12 217 ILE A N 1
ATOM 1738 C CA . ILE A 1 217 ? 17.741 0.550 -20.270 1.00 97.12 217 ILE A CA 1
ATOM 1739 C C . ILE A 1 217 ? 18.589 1.505 -19.421 1.00 97.12 217 ILE A C 1
ATOM 1741 O O . ILE A 1 217 ? 18.049 2.221 -18.574 1.00 97.12 217 ILE A O 1
ATOM 1745 N N . ASP A 1 218 ? 19.890 1.587 -19.689 1.00 97.00 218 ASP A N 1
ATOM 1746 C CA . ASP A 1 218 ? 20.794 2.511 -19.003 1.00 97.00 218 ASP A CA 1
ATOM 1747 C C . ASP A 1 218 ? 20.375 3.970 -19.195 1.00 97.00 218 ASP A C 1
ATOM 1749 O O . ASP A 1 218 ? 20.370 4.760 -18.246 1.00 97.00 218 ASP A O 1
ATOM 1753 N N . GLN A 1 219 ? 20.025 4.355 -20.426 1.00 96.81 219 GLN A N 1
ATOM 1754 C CA . GLN A 1 219 ? 19.563 5.712 -20.701 1.00 96.81 219 GLN A CA 1
ATOM 1755 C C . GLN A 1 219 ? 18.208 5.988 -20.044 1.00 96.81 219 GLN A C 1
ATOM 1757 O O . GLN A 1 219 ? 18.004 7.077 -19.509 1.00 96.81 219 GLN A O 1
ATOM 1762 N N . LEU A 1 220 ? 17.308 5.003 -20.033 1.00 95.75 220 LEU A N 1
ATOM 1763 C CA . LEU A 1 220 ? 16.012 5.097 -19.374 1.00 95.75 220 LEU A CA 1
ATOM 1764 C C . LEU A 1 220 ? 16.170 5.387 -17.876 1.00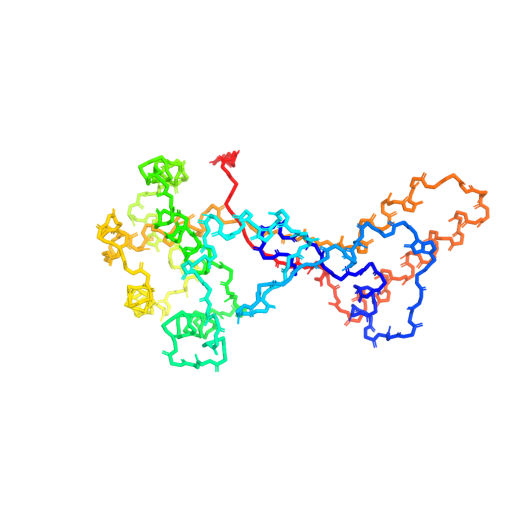 95.75 220 LEU A C 1
ATOM 1766 O O . LEU A 1 220 ? 15.533 6.311 -17.375 1.00 95.75 220 LEU A O 1
ATOM 1770 N N . TYR A 1 221 ? 17.037 4.659 -17.166 1.00 94.88 221 TYR A N 1
ATOM 1771 C CA . TYR A 1 221 ? 17.274 4.911 -15.741 1.00 94.88 221 TYR A CA 1
ATOM 1772 C C . TYR A 1 221 ? 17.937 6.262 -15.473 1.00 94.88 221 TYR A C 1
ATOM 1774 O O . TYR A 1 221 ? 17.525 6.944 -14.539 1.00 94.88 221 TYR A O 1
ATOM 1782 N N . LYS A 1 222 ? 18.891 6.693 -16.308 1.00 94.75 222 LYS A N 1
ATOM 1783 C CA . LYS A 1 222 ? 19.495 8.036 -16.199 1.00 94.75 222 LYS A CA 1
ATOM 1784 C C . LYS A 1 222 ? 18.460 9.142 -16.374 1.00 94.75 222 LYS A C 1
ATOM 1786 O O . LYS A 1 222 ? 18.472 10.128 -15.639 1.00 94.75 222 LYS A O 1
ATOM 1791 N N . ASP A 1 223 ? 17.566 8.986 -17.346 1.00 94.12 223 ASP A N 1
ATOM 1792 C CA . ASP A 1 223 ? 16.486 9.941 -17.576 1.00 94.12 223 ASP A CA 1
ATOM 1793 C C . ASP A 1 223 ? 15.500 9.941 -16.397 1.00 94.12 223 ASP A C 1
ATOM 1795 O O . ASP A 1 223 ? 15.078 11.006 -15.953 1.00 94.12 223 ASP A O 1
ATOM 1799 N N . ILE A 1 224 ? 15.163 8.768 -15.853 1.00 93.81 224 ILE A N 1
ATOM 1800 C CA . ILE A 1 224 ? 14.286 8.633 -14.684 1.00 93.81 224 ILE A CA 1
ATOM 1801 C C . ILE A 1 224 ? 14.905 9.291 -13.447 1.00 93.81 224 ILE A C 1
ATOM 1803 O O . ILE A 1 224 ? 14.226 10.057 -12.769 1.00 93.81 224 ILE A O 1
ATOM 1807 N N . GLU A 1 225 ? 16.179 9.024 -13.159 1.00 92.19 225 GLU A N 1
ATOM 1808 C CA . GLU A 1 225 ? 16.899 9.605 -12.021 1.00 92.19 225 GLU A CA 1
ATOM 1809 C C . GLU A 1 225 ? 16.927 11.134 -12.119 1.00 92.19 225 GLU A C 1
ATOM 1811 O O . GLU A 1 225 ? 16.689 11.835 -11.136 1.00 92.19 225 GLU A O 1
ATOM 1816 N N . LYS A 1 226 ? 17.141 11.664 -13.327 1.00 92.25 226 LYS A N 1
ATOM 1817 C CA . LYS A 1 226 ? 17.129 13.104 -13.582 1.00 92.25 226 LYS A CA 1
ATOM 1818 C C . LYS A 1 226 ? 15.760 13.748 -13.337 1.00 92.25 226 LYS A C 1
ATOM 1820 O O . LYS A 1 226 ? 15.716 14.871 -12.839 1.00 92.25 226 LYS A O 1
ATOM 1825 N N . GLU A 1 227 ? 14.670 13.087 -13.722 1.00 91.81 227 GLU A N 1
ATOM 1826 C CA . GLU A 1 227 ? 13.317 13.658 -13.640 1.00 91.81 227 GLU A CA 1
ATOM 1827 C C . GLU A 1 227 ? 12.635 13.408 -12.281 1.00 91.81 227 GLU A C 1
ATOM 1829 O O . GLU A 1 227 ? 11.993 14.308 -11.743 1.00 91.81 227 GLU A O 1
ATOM 1834 N N . SER A 1 228 ? 12.777 12.207 -11.710 1.00 85.94 228 SER A N 1
ATOM 1835 C CA . SER A 1 228 ? 12.048 11.753 -10.510 1.00 85.94 228 SER A CA 1
ATOM 1836 C C . SER A 1 228 ? 12.938 11.381 -9.315 1.00 85.94 228 SER A C 1
ATOM 1838 O O . SER A 1 228 ? 12.414 11.112 -8.233 1.00 85.94 228 SER A O 1
ATOM 1840 N N . GLY A 1 229 ? 14.267 11.380 -9.463 1.00 85.25 229 GLY A N 1
ATOM 1841 C CA . GLY A 1 229 ? 15.198 10.989 -8.401 1.00 85.25 229 GLY A CA 1
ATOM 1842 C C . GLY A 1 229 ? 15.193 9.484 -8.106 1.00 85.25 229 GLY A C 1
ATOM 1843 O O . GLY A 1 229 ? 14.908 8.664 -8.974 1.00 85.25 229 GLY A O 1
ATOM 1844 N N . GLU A 1 230 ? 15.521 9.110 -6.867 1.00 74.69 230 GLU A N 1
ATOM 1845 C CA . GLU A 1 230 ? 15.781 7.713 -6.468 1.00 74.69 230 GLU A CA 1
ATOM 1846 C C . GLU A 1 230 ? 14.513 6.896 -6.122 1.00 74.69 230 GLU A C 1
ATOM 1848 O O . GLU A 1 230 ? 14.565 5.670 -5.999 1.00 74.69 230 GLU A O 1
ATOM 1853 N N . PHE A 1 231 ? 13.350 7.540 -5.969 1.00 69.75 231 PHE A N 1
ATOM 1854 C CA . PHE A 1 231 ? 12.111 6.882 -5.531 1.00 69.75 231 PHE A CA 1
ATOM 1855 C C . PHE A 1 231 ? 11.301 6.324 -6.708 1.00 69.75 231 PHE A C 1
ATOM 1857 O O . PHE A 1 231 ? 10.383 6.956 -7.231 1.00 69.75 231 PHE A O 1
ATOM 1864 N N . LEU A 1 232 ? 11.637 5.099 -7.120 1.00 74.75 232 LEU A N 1
ATOM 1865 C CA . LEU A 1 232 ? 11.082 4.479 -8.335 1.00 74.75 232 LEU A CA 1
ATOM 1866 C C . LEU A 1 232 ? 9.938 3.486 -8.076 1.00 74.75 232 LEU A C 1
ATOM 1868 O O . LEU A 1 232 ? 9.246 3.051 -9.002 1.00 74.75 232 LEU A O 1
ATOM 1872 N N . ASN A 1 233 ? 9.736 3.107 -6.815 1.00 80.19 233 ASN A N 1
ATOM 1873 C CA . ASN A 1 233 ? 8.867 2.000 -6.437 1.00 80.19 233 ASN A CA 1
ATOM 1874 C C . ASN A 1 233 ? 7.422 2.440 -6.159 1.00 80.19 233 ASN A C 1
ATOM 1876 O O . ASN A 1 233 ? 7.151 3.527 -5.660 1.00 80.19 233 ASN A O 1
ATOM 1880 N N . CYS A 1 234 ? 6.475 1.540 -6.421 1.00 75.25 234 CYS A N 1
ATOM 1881 C CA . CYS A 1 234 ? 5.206 1.525 -5.708 1.00 75.25 234 CYS A CA 1
ATOM 1882 C C . CYS A 1 234 ? 5.474 1.109 -4.258 1.00 75.25 234 CYS A C 1
ATOM 1884 O O . CYS A 1 234 ? 5.945 -0.005 -4.022 1.00 75.25 234 CYS A O 1
ATOM 1886 N N . GLU A 1 235 ? 5.137 1.971 -3.307 1.00 79.75 235 GLU A N 1
ATOM 1887 C CA . GLU A 1 235 ? 5.427 1.747 -1.891 1.00 79.75 235 GLU A CA 1
ATOM 1888 C C . GLU A 1 235 ? 4.222 1.216 -1.112 1.00 79.75 235 GLU A C 1
ATOM 1890 O O . GLU A 1 235 ? 3.059 1.452 -1.452 1.00 79.75 235 GLU A O 1
ATOM 1895 N N . GLY A 1 236 ? 4.519 0.499 -0.036 1.00 82.31 236 GLY A N 1
ATOM 1896 C CA . GLY A 1 236 ? 3.577 0.053 0.979 1.00 82.31 236 GLY A CA 1
ATOM 1897 C C . GLY A 1 236 ? 4.317 -0.315 2.260 1.00 82.31 236 GLY A C 1
ATOM 1898 O O . GLY A 1 236 ? 5.534 -0.164 2.347 1.00 82.31 236 GLY A O 1
ATOM 1899 N N . SER A 1 237 ? 3.591 -0.821 3.254 1.00 83.94 237 SER A N 1
ATOM 1900 C CA . SER A 1 237 ? 4.199 -1.372 4.464 1.00 83.94 237 SER A CA 1
ATOM 1901 C C . SER A 1 237 ? 3.570 -2.700 4.862 1.00 83.94 237 SER A C 1
ATOM 1903 O O . SER A 1 237 ? 2.427 -3.008 4.509 1.00 83.94 237 SER A O 1
ATOM 1905 N N . GLY A 1 238 ? 4.334 -3.501 5.597 1.00 86.69 238 GLY A N 1
ATOM 1906 C CA . GLY A 1 238 ? 3.880 -4.782 6.117 1.00 86.69 238 GLY A CA 1
ATOM 1907 C C . GLY A 1 238 ? 4.632 -5.206 7.372 1.00 86.69 238 GLY A C 1
ATOM 1908 O O . GLY A 1 238 ? 5.668 -4.641 7.718 1.00 86.69 238 GLY A O 1
ATOM 1909 N N . LEU A 1 239 ? 4.085 -6.224 8.038 1.00 85.81 239 LEU A N 1
ATOM 1910 C CA . LEU A 1 239 ? 4.742 -6.949 9.121 1.00 85.81 239 LEU A CA 1
ATOM 1911 C C . LEU A 1 239 ? 5.147 -8.329 8.603 1.00 85.81 239 LEU A C 1
ATOM 1913 O O . LEU A 1 239 ? 4.300 -9.085 8.119 1.00 85.81 239 LEU A O 1
ATOM 1917 N N . TYR A 1 240 ? 6.426 -8.673 8.720 1.00 83.88 240 TYR A N 1
ATOM 1918 C CA . TYR A 1 240 ? 6.936 -9.978 8.308 1.00 83.88 240 TYR A CA 1
ATOM 1919 C C . TYR A 1 240 ? 7.029 -10.902 9.517 1.00 83.88 240 TYR A C 1
ATOM 1921 O O . TYR A 1 240 ? 7.884 -10.720 10.373 1.00 83.88 240 TYR A O 1
ATOM 1929 N N . VAL A 1 241 ? 6.175 -11.928 9.570 1.00 78.38 241 VAL A N 1
ATOM 1930 C CA . VAL A 1 241 ? 6.099 -12.876 10.706 1.00 78.38 241 VAL A CA 1
ATOM 1931 C C . VAL A 1 241 ? 7.446 -13.548 11.010 1.00 78.38 241 VAL A C 1
ATOM 1933 O O . VAL A 1 241 ? 7.724 -13.887 12.152 1.00 78.38 241 VAL A O 1
ATOM 1936 N N . LEU A 1 242 ? 8.294 -13.726 9.994 1.00 71.88 242 LEU A N 1
ATOM 1937 C CA . LEU A 1 242 ? 9.616 -14.347 10.123 1.00 71.88 242 LEU A CA 1
ATOM 1938 C C . LEU A 1 242 ? 10.752 -13.335 10.353 1.00 71.88 242 LEU A C 1
ATOM 1940 O O . LEU A 1 242 ? 11.921 -13.700 10.239 1.00 71.88 242 LEU A O 1
ATOM 1944 N N . GLN A 1 243 ? 10.443 -12.065 10.623 1.00 66.69 243 GLN A N 1
ATOM 1945 C CA . GLN A 1 243 ? 11.464 -11.050 10.862 1.00 66.69 243 GLN A CA 1
ATOM 1946 C C . GLN A 1 243 ? 12.240 -11.366 12.144 1.00 66.69 243 GLN A C 1
ATOM 1948 O O . GLN A 1 243 ? 11.685 -11.395 13.241 1.00 66.69 243 GLN A O 1
ATOM 1953 N N . SER A 1 244 ? 13.548 -11.580 11.996 1.00 53.53 244 SER A N 1
ATOM 1954 C CA . SER A 1 244 ? 14.458 -11.728 13.129 1.00 53.53 244 SER A CA 1
ATOM 1955 C C . SER A 1 244 ? 14.684 -10.368 13.786 1.00 53.53 244 SER A C 1
ATOM 1957 O O . SER A 1 244 ? 15.026 -9.406 13.105 1.00 53.53 244 SER A O 1
ATOM 1959 N N . CYS A 1 245 ? 14.523 -10.291 15.106 1.00 53.00 245 CYS A N 1
ATOM 1960 C CA . CYS A 1 245 ? 14.752 -9.077 15.900 1.00 53.00 245 CYS A CA 1
ATOM 1961 C C . CYS A 1 245 ? 16.236 -8.885 16.282 1.00 53.00 245 CYS A C 1
ATOM 1963 O O . CYS A 1 245 ? 16.514 -8.390 17.373 1.00 53.00 245 CYS A O 1
ATOM 1965 N N . CYS A 1 246 ? 17.170 -9.352 15.445 1.00 40.16 246 CYS A N 1
ATOM 1966 C CA . CYS A 1 246 ? 18.606 -9.254 15.725 1.00 40.16 246 CYS A CA 1
ATOM 1967 C C . CYS A 1 246 ? 19.141 -7.850 15.452 1.00 40.16 246 CYS A C 1
ATOM 1969 O O . CYS A 1 246 ? 18.826 -7.314 14.367 1.00 40.16 246 CYS A O 1
#

Nearest PDB structures (foldseek):
  3fms-assembly1_A-2  TM=1.165E-01  e=4.390E+00  Thermotoga maritima MSB8

Mean predicted aligned error: 6.04 Å